Protein AF-A0A839ZYJ6-F1 (afdb_monomer_lite)

Foldseek 3Di:
DDDDDDDDPDDDPPPPPPPPPPPFFKKWWWKWKWWFADQPQDDDDPQALADDQQDDGGKMKIKIWIDTPVQWDDDDQWTKGAQAPFDCDDNGWIWIDTSNDIDTNVFFDCNQDFDADPNDGRNPAQMFIDHPFWTPATFGKGADDQVDQAAIATRRQRKGDQDQGPPRHGYNHSITGMDIDRVPIGTDMDTDDDPVNVVVVVVVVVVVVVVVVVVVVVVVVVVVD

Organism: NCBI:txid98513

pLDDT: mean 79.11, std 18.34, range [32.28, 98.56]

Secondary structure (DSSP, 8-state):
----------------------PPPEEEEEEEEEEEEEE--PPPBTTB-S--TT--TTPEEEEEEEEEGGGEEEETTEEEEE-TT--SSSSSEEEEEETTEEEEGGGBTTTT-PEEETTEEE--SSEEEEETTEEEEEE-EE---TT--PPEEETTTTEEE---BTTTB------EEEEEEEEEEEEEEEEPPPHHHHHHHHHHHHHHHHHHHHHHHHHHHHH--

Sequence (225 aa):
MLRVHVPVLAFAAASCLWSGSAQAARYYDVTLKGELVNELGYSPWELNTGVDQNLAIGDIVTLTARFSADRAFEQGGGFVAGLYGLPASGAEFWRLDVGGLSWTSTHEMYDGFPIYVDDEKFYADPSIRFSGGKVTGISGEMVPTSTDTIPVFRLADFRIEPGEGLYGNTYGTQGFKGTWDYAHSSAVLSGVPEPTTWAIMIVGFGMTGAAIRAARRARTATAAA

Radius of gyration: 28.83 Å; chains: 1; bounding box: 64×39×97 Å

Structure (mmCIF, N/CA/C/O backbone):
data_AF-A0A839ZYJ6-F1
#
_entry.id   AF-A0A839ZYJ6-F1
#
loop_
_atom_site.group_PDB
_atom_site.id
_atom_site.type_symbol
_atom_site.label_atom_id
_atom_site.label_alt_id
_atom_site.label_comp_id
_atom_site.label_asym_id
_atom_site.label_entity_id
_atom_site.label_seq_id
_atom_site.pdbx_PDB_ins_code
_atom_site.Cartn_x
_atom_site.Cartn_y
_atom_site.Cartn_z
_atom_site.occupancy
_atom_site.B_iso_or_equiv
_atom_site.auth_seq_id
_atom_site.auth_comp_id
_atom_site.auth_asym_id
_atom_site.auth_atom_id
_atom_site.pdbx_PDB_model_num
ATOM 1 N N . MET A 1 1 ? -45.030 22.288 73.309 1.00 41.88 1 MET A N 1
ATOM 2 C CA . MET A 1 1 ? -44.566 22.834 72.014 1.00 41.88 1 MET A CA 1
ATOM 3 C C . MET A 1 1 ? -43.155 22.323 71.764 1.00 41.88 1 MET A C 1
ATOM 5 O O . MET A 1 1 ? -42.238 22.793 72.418 1.00 41.88 1 MET A O 1
ATOM 9 N N . LEU A 1 2 ? -42.987 21.327 70.892 1.00 32.28 2 LEU A N 1
ATOM 10 C CA . LEU A 1 2 ? -41.683 20.764 70.526 1.00 32.28 2 LEU A CA 1
ATOM 11 C C . LEU A 1 2 ? -41.636 20.685 68.993 1.00 32.28 2 LEU A C 1
ATOM 13 O O . LEU A 1 2 ? -42.435 19.973 68.392 1.00 32.28 2 LEU A O 1
ATOM 17 N N . ARG A 1 3 ? -40.772 21.486 68.359 1.00 37.03 3 ARG A N 1
ATOM 18 C CA . ARG A 1 3 ? -40.539 21.459 66.908 1.00 37.03 3 ARG A CA 1
ATOM 19 C C . ARG A 1 3 ? -39.407 20.474 66.625 1.00 37.03 3 ARG A C 1
ATOM 21 O O . ARG A 1 3 ? -38.267 20.749 66.976 1.00 37.03 3 ARG A O 1
ATOM 28 N N . VAL A 1 4 ? -39.721 19.358 65.975 1.00 38.06 4 VAL A N 1
ATOM 29 C CA . VAL A 1 4 ? -38.726 18.457 65.382 1.00 38.06 4 VAL A CA 1
ATOM 30 C C . VAL A 1 4 ? -38.443 18.964 63.966 1.00 38.06 4 VAL A C 1
ATOM 32 O O . VAL A 1 4 ? -39.347 19.008 63.137 1.00 38.06 4 VAL A O 1
ATOM 35 N N . HIS A 1 5 ? -37.213 19.405 63.703 1.00 36.72 5 HIS A N 1
ATOM 36 C CA . HIS A 1 5 ? -36.708 19.642 62.348 1.00 36.72 5 HIS A CA 1
ATOM 37 C C . HIS A 1 5 ? -35.964 18.386 61.894 1.00 36.72 5 HIS A C 1
ATOM 39 O O . HIS A 1 5 ? -34.907 18.068 62.433 1.00 36.72 5 HIS A O 1
ATOM 45 N N . VAL A 1 6 ? -36.508 17.689 60.899 1.00 38.22 6 VAL A N 1
ATOM 46 C CA . VAL A 1 6 ? -35.771 16.695 60.111 1.00 38.22 6 VAL A CA 1
ATOM 47 C C . VAL A 1 6 ? -35.469 17.345 58.762 1.00 38.22 6 VAL A C 1
ATOM 49 O O . VAL A 1 6 ? -36.417 17.650 58.036 1.00 38.22 6 VAL A O 1
ATOM 52 N N . PRO A 1 7 ? -34.202 17.593 58.388 1.00 39.53 7 PRO A N 1
ATOM 53 C CA . PRO A 1 7 ? -33.892 17.958 57.020 1.00 39.53 7 PRO A CA 1
ATOM 54 C C . PRO A 1 7 ? -33.898 16.688 56.162 1.00 39.53 7 PRO A C 1
ATOM 56 O O . PRO A 1 7 ? -33.088 15.780 56.342 1.00 39.53 7 PRO A O 1
ATOM 59 N N . VAL A 1 8 ? -34.837 16.635 55.222 1.00 37.94 8 VAL A N 1
ATOM 60 C CA . VAL A 1 8 ? -34.829 15.691 54.104 1.00 37.94 8 VAL A CA 1
ATOM 61 C C . VAL A 1 8 ? -33.698 16.111 53.163 1.00 37.94 8 VAL A C 1
ATOM 63 O O . VAL A 1 8 ? -33.813 17.101 52.446 1.00 37.94 8 VAL A O 1
ATOM 66 N N . LEU A 1 9 ? -32.586 15.376 53.181 1.00 37.12 9 LEU A N 1
ATOM 67 C CA . LEU A 1 9 ? -31.538 15.473 52.164 1.00 37.12 9 LEU A CA 1
ATOM 68 C C . LEU A 1 9 ? -31.950 14.612 50.966 1.00 37.12 9 LEU A C 1
ATOM 70 O O . LEU A 1 9 ? -31.723 13.405 50.932 1.00 37.12 9 LEU A O 1
ATOM 74 N N . ALA A 1 10 ? -32.588 15.250 49.988 1.00 36.09 10 ALA A N 1
ATOM 75 C CA . ALA A 1 10 ? -32.815 14.678 48.671 1.00 36.09 10 ALA A CA 1
ATOM 76 C C . ALA A 1 10 ? -31.513 14.754 47.855 1.00 36.09 10 ALA A C 1
ATOM 78 O O . ALA A 1 10 ? -31.150 15.815 47.354 1.00 36.09 10 ALA A O 1
ATOM 79 N N . PHE A 1 11 ? -30.811 13.630 47.707 1.00 35.03 11 PHE A N 1
ATOM 80 C CA . PHE A 1 11 ? -29.806 13.457 46.657 1.00 35.03 11 PHE A CA 1
ATOM 81 C C . PHE A 1 11 ? -30.463 12.740 45.475 1.00 35.03 11 PHE A C 1
ATOM 83 O O . PHE A 1 11 ? -30.512 11.515 45.425 1.00 35.03 11 PHE A O 1
ATOM 90 N N . ALA A 1 12 ? -30.986 13.511 44.523 1.00 34.66 12 ALA A N 1
ATOM 91 C CA . ALA A 1 12 ? -31.337 13.006 43.202 1.00 34.66 12 ALA A CA 1
ATOM 92 C C . ALA A 1 12 ? -30.134 13.220 42.274 1.00 34.66 12 ALA A C 1
ATOM 94 O O . ALA A 1 12 ? -29.969 14.287 41.687 1.00 34.66 12 ALA A O 1
ATOM 95 N N . ALA A 1 13 ? -29.266 12.215 42.162 1.00 36.91 13 ALA A N 1
ATOM 96 C CA . ALA A 1 13 ? -28.279 12.159 41.091 1.00 36.91 13 ALA A CA 1
ATOM 97 C C . ALA A 1 13 ? -28.950 11.532 39.862 1.00 36.91 13 ALA A C 1
ATOM 99 O O . ALA A 1 13 ? -28.978 10.315 39.701 1.00 36.91 13 ALA A O 1
ATOM 100 N N . ALA A 1 14 ? -29.534 12.371 39.009 1.00 40.78 14 ALA A N 1
ATOM 101 C CA . ALA A 1 14 ? -29.986 11.957 37.688 1.00 40.78 14 ALA A CA 1
ATOM 102 C C . ALA A 1 14 ? -28.770 11.850 36.758 1.00 40.78 14 ALA A C 1
ATOM 104 O O . ALA A 1 14 ? -28.421 12.790 36.047 1.00 40.78 14 ALA A O 1
ATOM 105 N N . SER A 1 15 ? -28.099 10.700 36.764 1.00 42.91 15 SER A N 1
ATOM 106 C CA . SER A 1 15 ? -27.196 10.335 35.675 1.00 42.91 15 SER A CA 1
ATOM 107 C C . SER A 1 15 ? -28.044 9.888 34.485 1.00 42.91 15 SER A C 1
ATOM 109 O O . SER A 1 15 ? -28.467 8.734 34.410 1.00 42.91 15 SER A O 1
ATOM 111 N N . CYS A 1 16 ? -28.318 10.808 33.560 1.00 38.59 16 CYS A N 1
ATOM 112 C CA . CYS A 1 16 ? -28.758 10.448 32.216 1.00 38.59 16 CYS A CA 1
ATOM 113 C C . CYS A 1 16 ? -27.608 9.700 31.530 1.00 38.59 16 CYS A C 1
ATOM 115 O O . CYS A 1 16 ? -26.720 10.313 30.942 1.00 38.59 16 CYS A O 1
ATOM 117 N N . LEU A 1 17 ? -27.595 8.372 31.645 1.00 40.75 17 LEU A N 1
ATOM 118 C CA . LEU A 1 17 ? -26.733 7.518 30.839 1.00 40.75 17 LEU A CA 1
ATOM 119 C C . LEU A 1 17 ? -27.325 7.483 29.431 1.00 40.75 17 LEU A C 1
ATOM 121 O O . LEU A 1 17 ? -28.199 6.677 29.126 1.00 40.75 17 LEU A O 1
ATOM 125 N N . TRP A 1 18 ? -26.867 8.392 28.574 1.00 42.19 18 TRP A N 1
ATOM 126 C CA . TRP A 1 18 ? -26.947 8.189 27.134 1.00 42.19 18 TRP A CA 1
ATOM 127 C C . TRP A 1 18 ? -26.036 7.008 26.794 1.00 42.19 18 TRP A C 1
ATOM 129 O O . TRP A 1 18 ? -24.843 7.169 26.558 1.00 42.19 18 TRP A O 1
ATOM 139 N N . SER A 1 19 ? -26.589 5.796 26.825 1.00 43.53 19 SER A N 1
ATOM 140 C CA . SER A 1 19 ? -25.925 4.590 26.339 1.00 43.53 19 SER A CA 1
ATOM 141 C C . SER A 1 19 ? -26.011 4.546 24.813 1.00 43.53 19 SER A C 1
ATOM 143 O O . SER A 1 19 ? -26.709 3.715 24.238 1.00 43.53 19 SER A O 1
ATOM 145 N N . GLY A 1 20 ? -25.323 5.471 24.147 1.00 43.72 20 GLY A N 1
ATOM 146 C CA . GLY A 1 20 ? -24.825 5.182 22.810 1.00 43.72 20 GLY A CA 1
ATOM 147 C C . GLY A 1 20 ? -23.623 4.268 22.998 1.00 43.72 20 GLY A C 1
ATOM 148 O O . GLY A 1 20 ? -22.603 4.713 23.518 1.00 43.72 20 GLY A O 1
ATOM 149 N N . SER A 1 21 ? -23.744 2.985 22.667 1.00 50.56 21 SER A N 1
ATOM 150 C CA . SER A 1 21 ? -22.586 2.094 22.588 1.00 50.56 21 SER A CA 1
ATOM 151 C C . SER A 1 21 ? -21.673 2.617 21.480 1.00 50.56 21 SER A C 1
ATOM 153 O O . SER A 1 21 ? -21.931 2.382 20.301 1.00 50.56 21 SER A O 1
ATOM 155 N N . ALA A 1 22 ? -20.659 3.398 21.844 1.00 55.84 22 ALA A N 1
ATOM 156 C CA . ALA A 1 22 ? -19.622 3.823 20.920 1.00 55.84 22 ALA A CA 1
ATOM 157 C C . ALA A 1 22 ? -18.777 2.593 20.586 1.00 55.84 22 ALA A C 1
ATOM 159 O O . ALA A 1 22 ? -17.872 2.267 21.341 1.00 55.84 22 ALA A O 1
ATOM 160 N N . GLN A 1 23 ? -19.122 1.897 19.501 1.00 60.22 23 GLN A N 1
ATOM 161 C CA . GLN A 1 23 ? -18.422 0.700 19.043 1.00 60.22 23 GLN A CA 1
ATOM 162 C C . GLN A 1 23 ? -16.911 0.960 18.966 1.00 60.22 23 GLN A C 1
ATOM 164 O O . GLN A 1 23 ? -16.478 1.990 18.444 1.00 60.22 23 GLN A O 1
ATOM 169 N N . ALA A 1 24 ? -16.114 0.029 19.495 1.00 67.19 24 ALA A N 1
ATOM 170 C CA . ALA A 1 24 ? -14.658 0.059 19.407 1.00 67.19 24 ALA A CA 1
ATOM 171 C C . ALA A 1 24 ? -14.214 0.376 17.977 1.00 67.19 24 ALA A C 1
ATOM 173 O O . ALA A 1 24 ? -14.613 -0.321 17.041 1.00 67.19 24 ALA A O 1
ATOM 174 N N . ALA A 1 25 ? -13.357 1.388 17.811 1.00 78.88 25 ALA A N 1
ATOM 175 C CA . ALA A 1 25 ? -12.722 1.634 16.525 1.00 78.88 25 ALA A CA 1
ATOM 176 C C . ALA A 1 25 ? -11.884 0.400 16.159 1.00 78.88 25 ALA A C 1
ATOM 178 O O . ALA A 1 25 ? -11.005 -0.027 16.919 1.00 78.88 25 ALA A O 1
ATOM 179 N N . ARG A 1 26 ? -12.198 -0.197 15.012 1.00 90.44 26 ARG A N 1
ATOM 180 C CA . ARG A 1 26 ? -11.543 -1.395 14.490 1.00 90.44 26 ARG A CA 1
ATOM 181 C C . ARG A 1 26 ? -10.797 -1.016 13.228 1.00 90.44 26 ARG A C 1
ATOM 183 O O . ARG A 1 26 ? -11.373 -0.381 12.352 1.00 90.44 26 ARG A O 1
ATOM 190 N N . TYR A 1 27 ? -9.543 -1.426 13.139 1.00 93.94 27 TYR A N 1
ATOM 191 C CA . TYR A 1 27 ? -8.685 -1.132 12.003 1.00 93.94 27 TYR A CA 1
ATOM 192 C C . TYR A 1 27 ? -8.154 -2.425 11.415 1.00 93.94 27 TYR A C 1
ATOM 194 O O . TYR A 1 27 ? -7.818 -3.350 12.152 1.00 93.94 27 TYR A O 1
ATOM 202 N N . TYR A 1 28 ? -8.048 -2.483 10.097 1.00 96.00 28 TYR A N 1
ATOM 203 C CA . TYR A 1 28 ? -7.192 -3.464 9.454 1.00 96.00 28 TYR A CA 1
ATOM 204 C C . TYR A 1 28 ? -5.783 -2.901 9.366 1.00 96.00 28 TYR A C 1
ATOM 206 O O . TYR A 1 28 ? -5.589 -1.804 8.854 1.00 96.00 28 TYR A O 1
ATOM 214 N N . ASP A 1 29 ? -4.819 -3.672 9.850 1.00 96.56 29 ASP A N 1
ATOM 215 C CA . ASP A 1 29 ? -3.396 -3.455 9.653 1.00 96.56 29 ASP A CA 1
ATOM 216 C C . ASP A 1 29 ? -2.917 -4.436 8.577 1.00 96.56 29 ASP A C 1
ATOM 218 O O . ASP A 1 29 ? -2.983 -5.662 8.743 1.00 96.56 29 ASP A O 1
ATOM 222 N N . VAL A 1 30 ? -2.471 -3.893 7.446 1.00 97.69 30 VAL A N 1
ATOM 223 C CA . VAL A 1 30 ? -2.089 -4.652 6.258 1.00 97.69 30 VAL A CA 1
ATOM 224 C C . VAL A 1 30 ? -0.608 -4.469 5.962 1.00 97.69 30 VAL A C 1
ATOM 226 O O . VAL A 1 30 ? -0.105 -3.349 5.903 1.00 97.69 30 VAL A O 1
ATOM 229 N N . THR A 1 31 ? 0.076 -5.589 5.735 1.00 98.12 31 THR A N 1
ATOM 230 C CA . THR A 1 31 ? 1.437 -5.631 5.195 1.00 98.12 31 THR A CA 1
ATOM 231 C C . THR A 1 31 ? 1.463 -6.608 4.030 1.00 98.12 31 THR A C 1
ATOM 233 O O . THR A 1 31 ? 1.092 -7.774 4.180 1.00 98.12 31 THR A O 1
ATOM 236 N N . LEU A 1 32 ? 1.935 -6.150 2.877 1.00 98.50 32 LEU A N 1
ATOM 237 C CA . LEU A 1 32 ? 2.240 -6.988 1.726 1.00 98.50 32 LEU A CA 1
ATOM 238 C C . LEU A 1 32 ? 3.647 -6.646 1.252 1.00 98.50 32 LEU A C 1
ATOM 240 O O . LEU A 1 32 ? 4.004 -5.478 1.131 1.00 98.50 32 LEU A O 1
ATOM 244 N N . LYS A 1 33 ? 4.447 -7.673 0.989 1.00 98.56 33 LYS A N 1
ATOM 245 C CA . LYS A 1 33 ? 5.778 -7.510 0.418 1.00 98.56 33 LYS A CA 1
ATOM 246 C C . LYS A 1 33 ? 5.825 -8.122 -0.959 1.00 98.56 33 LYS A C 1
ATOM 248 O O . LYS A 1 33 ? 5.079 -9.050 -1.258 1.00 98.56 33 LYS A O 1
ATOM 253 N N . GLY A 1 34 ? 6.750 -7.644 -1.760 1.00 98.19 34 GLY A N 1
ATOM 254 C CA . GLY A 1 34 ? 7.238 -8.389 -2.895 1.00 98.19 34 GLY A CA 1
ATOM 255 C C . GLY A 1 34 ? 8.586 -7.865 -3.336 1.00 98.19 34 GLY A C 1
ATOM 256 O O . GLY A 1 34 ? 9.208 -7.079 -2.627 1.00 98.19 34 GLY A O 1
ATOM 257 N N . GLU A 1 35 ? 9.050 -8.341 -4.475 1.00 98.31 35 GLU A N 1
ATOM 258 C CA . GLU A 1 35 ? 10.437 -8.171 -4.896 1.00 98.31 35 GLU A CA 1
ATOM 259 C C . GLU A 1 35 ? 10.484 -7.736 -6.355 1.00 98.31 35 GLU A C 1
ATOM 261 O O . GLU A 1 35 ? 9.709 -8.243 -7.170 1.00 98.31 35 GLU A O 1
ATOM 266 N N . LEU A 1 36 ? 11.375 -6.802 -6.687 1.00 96.06 36 LEU A N 1
ATOM 267 C CA . LEU A 1 36 ? 11.703 -6.481 -8.073 1.00 96.06 36 LEU A CA 1
ATOM 268 C C . LEU A 1 36 ? 12.521 -7.631 -8.661 1.00 96.06 36 LEU A C 1
ATOM 270 O O . LEU A 1 36 ? 13.611 -7.923 -8.190 1.00 96.06 36 LEU A O 1
ATOM 274 N N . VAL A 1 37 ? 12.012 -8.288 -9.699 1.00 96.88 37 VAL A N 1
ATOM 275 C CA . VAL A 1 37 ? 12.621 -9.515 -10.242 1.00 96.88 37 VAL A CA 1
ATOM 276 C C . VAL A 1 37 ? 13.258 -9.319 -11.610 1.00 96.88 37 VAL A C 1
ATOM 278 O O . VAL A 1 37 ? 14.056 -10.150 -12.034 1.00 96.88 37 VAL A O 1
ATOM 281 N N . ASN A 1 38 ? 12.891 -8.258 -12.333 1.00 92.81 38 ASN A N 1
ATOM 282 C CA . ASN A 1 38 ? 13.383 -8.036 -13.686 1.00 92.81 38 ASN A CA 1
ATOM 283 C C . ASN A 1 38 ? 13.368 -6.555 -14.075 1.00 92.81 38 ASN A C 1
ATOM 285 O O . ASN A 1 38 ? 12.381 -5.861 -13.832 1.00 92.81 38 ASN A O 1
ATOM 289 N N . GLU A 1 39 ? 14.411 -6.113 -14.772 1.00 89.12 39 GLU A N 1
ATOM 290 C CA . GLU A 1 39 ? 14.421 -4.840 -15.497 1.00 89.12 39 GLU A CA 1
ATOM 291 C C . GLU A 1 39 ? 13.682 -4.988 -16.828 1.00 89.12 39 GLU A C 1
ATOM 293 O O . GLU A 1 39 ? 13.848 -5.970 -17.553 1.00 89.12 39 GLU A O 1
ATOM 298 N N . LEU A 1 40 ? 12.845 -4.014 -17.171 1.00 85.56 40 LEU A N 1
ATOM 299 C CA . LEU A 1 40 ? 12.048 -4.072 -18.398 1.00 85.56 40 LEU A CA 1
ATOM 300 C C . LEU A 1 40 ? 12.861 -3.749 -19.660 1.00 85.56 40 LEU A C 1
ATOM 302 O O . LEU A 1 40 ? 12.412 -4.077 -20.758 1.00 85.56 40 LEU A O 1
ATOM 306 N N . GLY A 1 41 ? 14.051 -3.159 -19.507 1.00 76.62 41 GLY A N 1
ATOM 307 C CA . GLY A 1 41 ? 15.018 -2.978 -20.589 1.00 76.62 41 GLY A CA 1
ATOM 308 C C . GLY A 1 41 ? 14.545 -2.020 -21.680 1.00 76.62 41 GLY A C 1
ATOM 309 O O . GLY A 1 41 ? 14.787 -2.261 -22.866 1.00 76.62 41 GLY A O 1
ATOM 310 N N . TYR A 1 42 ? 13.837 -0.952 -21.308 1.00 76.62 42 TYR A N 1
ATOM 311 C CA . TYR A 1 42 ? 13.444 0.067 -22.278 1.00 76.62 42 TYR A CA 1
ATOM 312 C C . TYR A 1 42 ? 14.684 0.717 -22.893 1.00 76.62 42 TYR A C 1
ATOM 314 O O . TYR A 1 42 ? 15.666 1.006 -22.211 1.00 76.62 42 TYR A O 1
ATOM 322 N N . SER A 1 43 ? 14.638 0.967 -24.202 1.00 71.62 43 SER A N 1
ATOM 323 C CA . SER A 1 43 ? 15.727 1.674 -24.874 1.00 71.62 43 SER A CA 1
ATOM 324 C C . SER A 1 43 ? 15.901 3.066 -24.262 1.00 71.62 43 SER A C 1
ATOM 326 O O . SER A 1 43 ? 14.893 3.754 -24.092 1.00 71.62 43 SER A O 1
ATOM 328 N N . PRO A 1 44 ? 17.135 3.502 -23.956 1.00 67.69 44 PRO A N 1
ATOM 329 C CA . PRO A 1 44 ? 17.373 4.865 -23.516 1.00 67.69 44 PRO A CA 1
ATOM 330 C C . PRO A 1 44 ? 16.896 5.869 -24.568 1.00 67.69 44 PRO A C 1
ATOM 332 O O . PRO A 1 44 ? 17.126 5.698 -25.766 1.00 67.69 44 PRO A O 1
ATOM 335 N N . TRP A 1 45 ? 16.245 6.926 -24.110 1.00 67.94 45 TRP A N 1
ATOM 336 C CA . TRP A 1 45 ? 15.860 8.097 -24.902 1.00 67.94 45 TRP A CA 1
ATOM 337 C C . TRP A 1 45 ? 16.046 9.334 -24.015 1.00 67.94 45 TRP A C 1
ATOM 339 O O . TRP A 1 45 ? 16.439 9.176 -22.863 1.00 67.94 45 TRP A O 1
ATOM 349 N N . GLU A 1 46 ? 15.810 10.555 -24.513 1.00 60.44 46 GLU A N 1
ATOM 350 C CA . GLU A 1 46 ? 16.136 11.823 -23.804 1.00 60.44 46 GLU A CA 1
ATOM 351 C C . GLU A 1 46 ? 15.650 11.884 -22.345 1.00 60.44 46 GLU A C 1
ATOM 353 O O . GLU A 1 46 ? 16.170 12.623 -21.516 1.00 60.44 46 GLU A O 1
ATOM 358 N N . LEU A 1 47 ? 14.657 11.061 -22.058 1.00 59.12 47 LEU A N 1
ATOM 359 C CA . LEU A 1 47 ? 13.779 11.079 -20.923 1.00 59.12 47 LEU A CA 1
ATOM 360 C C . LEU A 1 47 ? 13.856 9.790 -20.075 1.00 59.12 47 LEU A C 1
ATOM 362 O O . LEU A 1 47 ? 13.448 9.776 -18.918 1.00 59.12 47 LEU A O 1
ATOM 366 N N . ASN A 1 48 ? 14.467 8.732 -20.611 1.00 65.44 48 ASN A N 1
ATOM 367 C CA . ASN A 1 48 ? 14.820 7.521 -19.880 1.00 65.44 48 ASN A CA 1
ATOM 368 C C . ASN A 1 48 ? 16.341 7.352 -19.932 1.00 65.44 48 ASN A C 1
ATOM 370 O O . ASN A 1 48 ? 16.890 6.868 -20.923 1.00 65.44 48 ASN A O 1
ATOM 374 N N . THR A 1 49 ? 17.021 7.746 -18.854 1.00 63.25 49 THR A N 1
ATOM 375 C CA . THR A 1 49 ? 18.477 7.591 -18.709 1.00 63.25 49 THR A CA 1
ATOM 376 C C . THR A 1 49 ? 18.897 6.140 -18.520 1.00 63.25 49 THR A C 1
ATOM 378 O O . THR A 1 49 ? 20.081 5.825 -18.629 1.00 63.25 49 THR A O 1
ATOM 381 N N . GLY A 1 50 ? 17.945 5.253 -18.235 1.00 63.06 50 GLY A N 1
ATOM 382 C CA . GLY A 1 50 ? 18.213 3.844 -18.086 1.00 63.06 50 GLY A CA 1
ATOM 383 C C . GLY A 1 50 ? 19.022 3.489 -16.838 1.00 63.06 50 GLY A C 1
ATOM 384 O O . GLY A 1 50 ? 19.635 2.424 -16.801 1.00 63.06 50 GLY A O 1
ATOM 385 N N . VAL A 1 51 ? 19.032 4.346 -15.818 1.00 63.69 51 VAL A N 1
ATOM 386 C CA . VAL A 1 51 ? 19.648 4.056 -14.521 1.00 63.69 51 VAL A CA 1
ATOM 387 C C . VAL A 1 51 ? 18.816 4.745 -13.448 1.00 63.69 51 VAL A C 1
ATOM 389 O O . VAL A 1 51 ? 18.865 5.968 -13.329 1.00 63.69 51 VAL A O 1
ATOM 392 N N . ASP A 1 52 ? 18.082 3.964 -12.656 1.00 76.38 52 ASP A N 1
ATOM 393 C CA . ASP A 1 52 ? 17.462 4.463 -11.431 1.00 76.38 52 ASP A CA 1
ATOM 394 C C . ASP A 1 52 ? 18.392 4.151 -10.260 1.00 76.38 52 ASP A C 1
ATOM 396 O O . ASP A 1 52 ? 18.661 2.992 -9.965 1.00 76.38 52 ASP A O 1
ATOM 400 N N . GLN A 1 53 ? 18.918 5.181 -9.601 1.00 82.88 53 GLN A N 1
ATOM 401 C CA . GLN A 1 53 ? 19.835 4.990 -8.473 1.00 82.88 53 GLN A CA 1
ATOM 402 C C . GLN A 1 53 ? 19.158 4.389 -7.234 1.00 82.88 53 GLN A C 1
ATOM 404 O O . GLN A 1 53 ? 19.850 3.972 -6.308 1.00 82.88 53 GLN A O 1
ATOM 409 N N . ASN A 1 54 ? 17.824 4.391 -7.196 1.00 87.25 54 ASN A N 1
ATOM 410 C CA . ASN A 1 54 ? 17.053 3.919 -6.057 1.00 87.25 54 ASN A CA 1
ATOM 411 C C . ASN A 1 54 ? 16.572 2.481 -6.240 1.00 87.25 54 ASN A C 1
ATOM 413 O O . ASN A 1 54 ? 16.216 1.856 -5.254 1.00 87.25 54 ASN A O 1
ATOM 417 N N . LEU A 1 55 ? 16.517 1.968 -7.472 1.00 89.62 55 LEU A N 1
ATOM 418 C CA . LEU A 1 55 ? 15.859 0.699 -7.771 1.00 89.62 55 LEU A CA 1
ATOM 419 C C . LEU A 1 55 ? 16.837 -0.303 -8.380 1.00 89.62 55 LEU A C 1
ATOM 421 O O . LEU A 1 55 ? 17.550 0.003 -9.335 1.00 89.62 55 LEU A O 1
ATOM 425 N N . ALA A 1 56 ? 16.803 -1.525 -7.867 1.00 91.19 56 ALA A N 1
ATOM 426 C CA . ALA A 1 56 ? 17.557 -2.661 -8.365 1.00 91.19 56 ALA A CA 1
ATOM 427 C C . ALA A 1 56 ? 16.731 -3.955 -8.305 1.00 91.19 56 ALA A C 1
ATOM 429 O O . ALA A 1 56 ? 15.807 -4.111 -7.504 1.00 91.19 56 ALA A O 1
ATOM 430 N N . ILE A 1 57 ? 17.095 -4.930 -9.143 1.00 93.69 57 ILE A N 1
ATOM 431 C CA . ILE A 1 57 ? 16.592 -6.303 -9.000 1.00 93.69 57 ILE A CA 1
ATOM 432 C C . ILE A 1 57 ? 16.992 -6.830 -7.613 1.00 93.69 57 ILE A C 1
ATOM 434 O O . ILE A 1 57 ? 18.138 -6.683 -7.191 1.00 93.69 57 ILE A O 1
ATOM 438 N N . GLY A 1 58 ? 16.047 -7.464 -6.924 1.00 96.19 58 GLY A N 1
ATOM 439 C CA . GLY A 1 58 ? 16.177 -7.935 -5.547 1.00 96.19 58 GLY A CA 1
ATOM 440 C C . GLY A 1 58 ? 15.650 -6.952 -4.502 1.00 96.19 58 GLY A C 1
ATOM 441 O O . GLY A 1 58 ? 15.507 -7.326 -3.336 1.00 96.19 58 GLY A O 1
ATOM 442 N N . ASP A 1 59 ? 15.324 -5.713 -4.886 1.00 96.62 59 ASP A N 1
ATOM 443 C CA . ASP A 1 59 ? 14.757 -4.756 -3.943 1.00 96.62 59 ASP A CA 1
ATOM 444 C C . ASP A 1 59 ? 13.367 -5.183 -3.479 1.00 96.62 59 ASP A C 1
ATOM 446 O O . ASP A 1 59 ? 12.497 -5.578 -4.263 1.00 96.62 59 ASP A O 1
ATOM 450 N N . ILE A 1 60 ? 13.150 -5.045 -2.172 1.00 98.06 60 ILE A N 1
ATOM 451 C CA . ILE A 1 60 ? 11.880 -5.375 -1.539 1.00 98.06 60 ILE A CA 1
ATOM 452 C C . ILE A 1 60 ? 10.949 -4.173 -1.599 1.00 98.06 60 ILE A C 1
ATOM 454 O O . ILE A 1 60 ? 11.206 -3.130 -0.996 1.00 98.06 60 ILE A O 1
ATOM 458 N N . VAL A 1 61 ? 9.813 -4.372 -2.257 1.00 97.75 61 VAL A N 1
ATOM 459 C CA . VAL A 1 61 ? 8.683 -3.452 -2.239 1.00 97.75 61 VAL A CA 1
ATOM 460 C C . VAL A 1 61 ? 7.778 -3.813 -1.074 1.00 97.75 61 VAL A C 1
ATOM 462 O O . VAL A 1 61 ? 7.312 -4.948 -0.965 1.00 97.75 61 VAL A O 1
ATOM 465 N N . THR A 1 62 ? 7.510 -2.853 -0.194 1.00 98.06 62 THR A N 1
ATOM 466 C CA . THR A 1 62 ? 6.623 -3.048 0.957 1.00 98.06 62 THR A CA 1
ATOM 467 C C . THR A 1 62 ? 5.409 -2.141 0.841 1.00 98.06 62 THR A C 1
ATOM 469 O O . THR A 1 62 ? 5.529 -0.924 0.914 1.00 98.06 62 THR A O 1
ATOM 472 N N . LEU A 1 63 ? 4.228 -2.740 0.712 1.00 96.81 63 LEU A N 1
ATOM 473 C CA . LEU A 1 63 ? 2.952 -2.068 0.898 1.00 96.81 63 LEU A CA 1
ATOM 474 C C . LEU A 1 63 ? 2.540 -2.179 2.367 1.00 96.81 63 LEU A C 1
ATOM 476 O O . LEU A 1 63 ? 2.429 -3.276 2.920 1.00 96.81 63 LEU A O 1
ATOM 480 N N . THR A 1 64 ? 2.274 -1.034 2.984 1.00 96.81 64 THR A N 1
ATOM 481 C CA . THR A 1 64 ? 1.680 -0.932 4.319 1.00 96.81 64 THR A CA 1
ATOM 482 C C . THR A 1 64 ? 0.388 -0.145 4.232 1.00 96.81 64 THR A C 1
ATOM 484 O O . THR A 1 64 ? 0.334 0.883 3.561 1.00 96.81 64 THR A O 1
ATOM 487 N N . ALA A 1 65 ? -0.658 -0.619 4.899 1.00 95.81 65 ALA A N 1
ATOM 488 C CA . ALA A 1 65 ? -1.905 0.121 4.999 1.00 95.81 65 ALA A CA 1
ATOM 489 C C . ALA A 1 65 ? -2.552 -0.071 6.365 1.00 95.81 65 ALA A C 1
ATOM 491 O O . ALA A 1 65 ? -2.470 -1.140 6.969 1.00 95.81 65 ALA A O 1
ATOM 492 N N . ARG A 1 66 ? -3.223 0.979 6.824 1.00 95.31 66 ARG A N 1
ATOM 493 C CA . ARG A 1 66 ? -4.092 0.974 7.986 1.00 95.31 66 ARG A CA 1
ATOM 494 C C . ARG A 1 66 ? -5.378 1.703 7.648 1.00 95.31 66 ARG A C 1
ATOM 496 O O . ARG A 1 66 ? -5.329 2.857 7.235 1.00 95.31 66 ARG A O 1
ATOM 503 N N . PHE A 1 67 ? -6.521 1.055 7.817 1.00 93.12 67 PHE A N 1
ATOM 504 C CA . PHE A 1 67 ? -7.816 1.659 7.497 1.00 93.12 67 PHE A CA 1
ATOM 505 C C . PHE A 1 67 ? -8.915 1.154 8.424 1.00 93.12 67 PHE A C 1
ATOM 507 O O . PHE A 1 67 ? -8.820 0.043 8.954 1.00 93.12 67 PHE A O 1
ATOM 514 N N . SER A 1 68 ? -9.948 1.975 8.634 1.00 91.50 68 SER A N 1
ATOM 515 C CA . SER A 1 68 ? -11.120 1.566 9.415 1.00 91.50 68 SER A CA 1
ATOM 516 C C . SER A 1 68 ? -11.769 0.318 8.811 1.00 91.50 68 SER A C 1
ATOM 518 O O . SER A 1 68 ? -11.891 0.198 7.591 1.00 91.50 68 SER A O 1
ATOM 520 N N . ALA A 1 69 ? -12.238 -0.593 9.664 1.00 90.88 69 ALA A N 1
ATOM 521 C CA . ALA A 1 69 ? -12.988 -1.776 9.253 1.00 90.88 69 ALA A CA 1
ATOM 522 C C . ALA A 1 69 ? -14.243 -1.431 8.432 1.00 90.88 69 ALA A C 1
ATOM 524 O O . ALA A 1 69 ? -14.653 -2.237 7.605 1.00 90.88 69 ALA A O 1
ATOM 525 N N . ASP A 1 70 ? -14.792 -0.223 8.588 1.00 87.75 70 ASP A N 1
ATOM 526 C CA . ASP A 1 70 ? -15.956 0.257 7.831 1.00 87.75 70 ASP A CA 1
ATOM 527 C C . ASP A 1 70 ? -15.661 0.480 6.336 1.00 87.75 70 ASP A C 1
ATOM 529 O O . ASP A 1 70 ? -16.579 0.641 5.538 1.00 87.75 70 ASP A O 1
ATOM 533 N N . ARG A 1 71 ? -14.380 0.493 5.937 1.00 86.00 71 ARG A N 1
ATOM 534 C CA . ARG A 1 71 ? -13.958 0.574 4.526 1.00 86.00 71 ARG A CA 1
ATOM 535 C C . ARG A 1 71 ? -13.837 -0.797 3.854 1.00 86.00 71 ARG A C 1
ATOM 537 O O . ARG A 1 71 ? -13.545 -0.849 2.661 1.00 86.00 71 ARG A O 1
ATOM 544 N N . ALA A 1 72 ? -13.983 -1.890 4.606 1.00 89.50 72 ALA A N 1
ATOM 545 C CA . ALA A 1 72 ? -13.866 -3.251 4.098 1.00 89.50 72 ALA A CA 1
ATOM 546 C C . ALA A 1 72 ? -15.249 -3.819 3.759 1.00 89.50 72 ALA A C 1
ATOM 548 O O . ALA A 1 72 ? -16.066 -4.066 4.644 1.00 89.50 72 ALA A O 1
ATOM 549 N N . PHE A 1 73 ? -15.484 -4.069 2.476 1.00 87.19 73 PHE A N 1
ATOM 550 C CA . PHE A 1 73 ? -16.736 -4.604 1.953 1.00 87.19 73 PHE A CA 1
ATOM 551 C C . PHE A 1 73 ? -16.600 -6.104 1.719 1.00 87.19 73 PHE A C 1
ATOM 553 O O . PHE A 1 73 ? -15.600 -6.555 1.156 1.00 87.19 73 PHE A O 1
ATOM 560 N N . GLU A 1 74 ? -17.586 -6.887 2.149 1.00 89.31 74 GLU A N 1
ATOM 561 C CA . GLU A 1 74 ? -17.591 -8.331 1.914 1.00 89.31 74 GLU A CA 1
ATOM 562 C C . GLU A 1 74 ? -17.767 -8.634 0.423 1.00 89.31 74 GLU A C 1
ATOM 564 O O . GLU A 1 74 ? -18.710 -8.177 -0.218 1.00 89.31 74 GLU A O 1
ATOM 569 N N . GLN A 1 75 ? -16.863 -9.434 -0.138 1.00 83.12 75 GLN A N 1
ATOM 570 C CA . GLN A 1 75 ? -16.919 -9.845 -1.537 1.00 83.12 75 GLN A CA 1
ATOM 571 C C . GLN A 1 75 ? -16.276 -11.223 -1.708 1.00 83.12 75 GLN A C 1
ATOM 573 O O . GLN A 1 75 ? -15.146 -11.455 -1.278 1.00 83.12 75 GLN A O 1
ATOM 578 N N . GLY A 1 76 ? -16.985 -12.154 -2.357 1.00 80.88 76 GLY A N 1
ATOM 579 C CA . GLY A 1 76 ? -16.414 -13.433 -2.803 1.00 80.88 76 GLY A CA 1
ATOM 580 C C . GLY A 1 76 ? -15.805 -14.309 -1.697 1.00 80.88 76 GLY A C 1
ATOM 581 O O . GLY A 1 76 ? -14.827 -15.006 -1.952 1.00 80.88 76 GLY A O 1
ATOM 582 N N . GLY A 1 77 ? -16.340 -14.268 -0.470 1.00 86.94 77 GLY A N 1
ATOM 583 C CA . GLY A 1 77 ? -15.797 -15.023 0.674 1.00 86.94 77 GLY A CA 1
ATOM 584 C C . GLY A 1 77 ? -14.573 -14.377 1.341 1.00 86.94 77 GLY A C 1
ATOM 585 O O . GLY A 1 77 ? -13.853 -15.024 2.105 1.00 86.94 77 GLY A O 1
ATOM 586 N N . GLY A 1 78 ? -14.318 -13.106 1.050 1.00 92.56 78 GLY A N 1
ATOM 587 C CA . GLY A 1 78 ? -13.335 -12.273 1.723 1.00 92.56 78 GLY A CA 1
ATOM 588 C C . GLY A 1 78 ? -13.823 -10.835 1.791 1.00 92.56 78 GLY A C 1
ATOM 589 O O . GLY A 1 78 ? -15.024 -10.573 1.812 1.00 92.56 78 GLY A O 1
ATOM 590 N N . PHE A 1 79 ? -12.873 -9.915 1.797 1.00 93.06 79 PHE A N 1
ATOM 591 C CA . PHE A 1 79 ? -13.125 -8.489 1.811 1.00 93.06 79 PHE A CA 1
ATOM 592 C C . PHE A 1 79 ? -12.358 -7.804 0.692 1.00 93.06 79 PHE A C 1
ATOM 594 O O . PHE A 1 79 ? -11.276 -8.245 0.292 1.00 93.06 79 PHE A O 1
ATOM 601 N N . VAL A 1 80 ? -12.900 -6.683 0.244 1.00 90.81 80 VAL A N 1
ATOM 602 C CA . VAL A 1 80 ? -12.204 -5.702 -0.572 1.00 90.81 80 VAL A CA 1
ATOM 603 C C . VAL A 1 80 ? -12.260 -4.354 0.140 1.00 90.81 80 VAL A C 1
ATOM 605 O O . VAL A 1 80 ? -13.299 -3.959 0.662 1.00 90.81 80 VAL A O 1
ATOM 608 N N . ALA A 1 81 ? -11.130 -3.657 0.205 1.00 90.00 81 ALA A N 1
ATOM 609 C CA . ALA A 1 81 ? -11.048 -2.326 0.787 1.00 90.00 81 ALA A CA 1
ATOM 610 C C . ALA A 1 81 ? -10.398 -1.355 -0.192 1.00 90.00 81 ALA A C 1
ATOM 612 O O . ALA A 1 81 ? -9.314 -1.617 -0.721 1.00 90.00 81 ALA A O 1
ATOM 613 N N . GLY A 1 82 ? -11.073 -0.228 -0.398 1.00 86.50 82 GLY A N 1
ATOM 614 C CA . GLY A 1 82 ? -10.530 0.929 -1.088 1.00 86.50 82 GLY A CA 1
ATOM 615 C C . GLY A 1 82 ? -9.559 1.690 -0.196 1.00 86.50 82 GLY A C 1
ATOM 616 O O . GLY A 1 82 ? -9.883 2.020 0.947 1.00 86.50 82 GLY A O 1
ATOM 617 N N . LEU A 1 83 ? -8.377 1.990 -0.720 1.00 86.81 83 LEU A N 1
ATOM 618 C CA . LEU A 1 83 ? -7.365 2.797 -0.042 1.00 86.81 83 LEU A CA 1
ATOM 619 C C . LEU A 1 83 ? -7.433 4.277 -0.434 1.00 86.81 83 LEU A C 1
ATOM 621 O O . LEU A 1 83 ? -6.721 5.111 0.134 1.00 86.81 83 LEU A O 1
ATOM 625 N N . TYR A 1 84 ? -8.287 4.613 -1.401 1.00 81.50 84 TYR A N 1
ATOM 626 C CA . TYR A 1 84 ? -8.488 5.986 -1.827 1.00 81.50 84 TYR A CA 1
ATOM 627 C C . TYR A 1 84 ? -8.933 6.891 -0.664 1.00 81.50 84 TYR A C 1
ATOM 629 O O . TYR A 1 84 ? -9.709 6.499 0.222 1.00 81.50 84 TYR A O 1
ATOM 637 N N . GLY A 1 85 ? -8.433 8.129 -0.682 1.00 76.94 85 GLY A N 1
ATOM 638 C CA . GLY A 1 85 ? -8.783 9.171 0.281 1.00 76.94 85 GLY A CA 1
ATOM 639 C C . GLY A 1 85 ? -8.289 8.898 1.702 1.00 76.94 85 GLY A C 1
ATOM 640 O O . GLY A 1 85 ? -8.662 9.617 2.629 1.00 76.94 85 GLY A O 1
ATOM 641 N N . LEU A 1 86 ? -7.481 7.853 1.913 1.00 86.69 86 LEU A N 1
ATOM 642 C CA . LEU A 1 86 ? -6.758 7.686 3.167 1.00 86.69 86 LEU A CA 1
ATOM 643 C C . LEU A 1 86 ? -5.675 8.774 3.272 1.00 86.69 86 LEU A C 1
ATOM 645 O O . LEU A 1 86 ? -5.045 9.117 2.271 1.00 86.69 86 LEU A O 1
ATOM 649 N N . PRO A 1 87 ? -5.415 9.317 4.467 1.00 85.69 87 PRO A N 1
ATOM 650 C CA . PRO A 1 87 ? -4.286 10.215 4.682 1.00 85.69 87 PRO A CA 1
ATOM 651 C C . PRO A 1 87 ? -2.942 9.574 4.297 1.00 85.69 87 PRO A C 1
ATOM 653 O O . PRO A 1 87 ? -2.785 8.358 4.323 1.00 85.69 87 PRO A O 1
ATOM 656 N N . ALA A 1 88 ? -1.926 10.388 4.007 1.00 81.06 88 ALA A N 1
ATOM 657 C CA . ALA A 1 88 ? -0.570 9.874 3.774 1.00 81.06 88 ALA A CA 1
ATOM 658 C C . ALA A 1 88 ? 0.102 9.345 5.063 1.00 81.06 88 ALA A C 1
ATOM 660 O O . ALA A 1 88 ? 1.118 8.656 5.003 1.00 81.06 88 ALA A O 1
ATOM 661 N N . SER A 1 89 ? -0.433 9.692 6.241 1.00 82.75 89 SER A N 1
ATOM 662 C CA . SER A 1 89 ? 0.061 9.246 7.548 1.00 82.75 89 SER A CA 1
ATOM 663 C C . SER A 1 89 ? -1.003 9.404 8.639 1.00 82.75 89 SER A C 1
ATOM 665 O O . SER A 1 89 ? -1.981 10.131 8.466 1.00 82.75 89 SER A O 1
ATOM 667 N N . GLY A 1 90 ? -0.780 8.776 9.795 1.00 86.44 90 GLY A N 1
ATOM 668 C CA . GLY A 1 90 ? -1.627 8.926 10.977 1.00 86.44 90 GLY A CA 1
ATOM 669 C C . GLY A 1 90 ? -2.305 7.621 11.379 1.00 86.44 90 GLY A C 1
ATOM 670 O O . GLY A 1 90 ? -1.703 6.552 11.305 1.00 86.44 90 GLY A O 1
ATOM 671 N N . ALA A 1 91 ? -3.544 7.719 11.866 1.00 86.38 91 ALA A N 1
ATOM 672 C CA . ALA A 1 91 ? -4.316 6.557 12.313 1.00 86.38 91 ALA A CA 1
ATOM 673 C C . ALA A 1 91 ? -4.804 5.687 11.147 1.00 86.38 91 ALA A C 1
ATOM 675 O O . ALA A 1 91 ? -4.911 4.475 11.293 1.00 86.38 91 ALA A O 1
ATOM 676 N N . GLU A 1 92 ? -5.055 6.309 10.001 1.00 92.38 92 GLU A N 1
ATOM 677 C CA . GLU A 1 92 ? -5.406 5.661 8.748 1.00 92.38 92 GLU A CA 1
ATOM 678 C C . GLU A 1 92 ? -4.437 6.155 7.679 1.00 92.38 92 GLU A C 1
ATOM 680 O O . GLU A 1 92 ? -4.186 7.357 7.594 1.00 92.38 92 GLU A O 1
ATOM 685 N N . PHE A 1 93 ? -3.856 5.242 6.910 1.00 93.88 93 PHE A N 1
ATOM 686 C CA . PHE A 1 93 ? -2.922 5.571 5.843 1.00 93.88 93 PHE A CA 1
ATOM 687 C C . PHE A 1 93 ? -2.690 4.384 4.919 1.00 93.88 93 PHE A C 1
ATOM 689 O O . PHE A 1 93 ? -3.010 3.243 5.248 1.00 93.88 93 PHE A O 1
ATOM 696 N N . TRP A 1 94 ? -2.042 4.636 3.792 1.00 93.31 94 TRP A N 1
ATOM 697 C CA . TRP A 1 94 ? -1.311 3.599 3.080 1.00 93.31 94 TRP A CA 1
ATOM 698 C C . TRP A 1 94 ? -0.049 4.176 2.453 1.00 93.31 94 TRP A C 1
ATOM 700 O O . TRP A 1 94 ? 0.045 5.380 2.198 1.00 93.31 94 TRP A O 1
ATOM 710 N N . ARG A 1 95 ? 0.930 3.304 2.232 1.00 94.19 95 ARG A N 1
ATOM 711 C CA . ARG A 1 95 ? 2.190 3.647 1.587 1.00 94.19 95 ARG A CA 1
ATOM 712 C C . ARG A 1 95 ? 2.821 2.426 0.934 1.00 94.19 95 ARG A C 1
ATOM 714 O O . ARG A 1 95 ? 2.742 1.321 1.473 1.00 94.19 95 ARG A O 1
ATOM 721 N N . LEU A 1 96 ? 3.477 2.654 -0.193 1.00 94.69 96 LEU A N 1
ATOM 722 C CA . LEU A 1 96 ? 4.380 1.720 -0.846 1.00 94.69 96 LEU A CA 1
ATOM 723 C C . LEU A 1 96 ? 5.811 2.227 -0.692 1.00 94.69 96 LEU A C 1
ATOM 725 O O . LEU A 1 96 ? 6.054 3.379 -1.020 1.00 94.69 96 LEU A O 1
ATOM 729 N N . ASP A 1 97 ? 6.743 1.391 -0.250 1.00 95.88 97 ASP A N 1
ATOM 730 C CA . ASP A 1 97 ? 8.152 1.760 -0.092 1.00 95.88 97 ASP A CA 1
ATOM 731 C C . ASP A 1 97 ? 9.059 0.800 -0.863 1.00 95.88 97 ASP A C 1
ATOM 733 O O . ASP A 1 97 ? 8.908 -0.417 -0.738 1.00 95.88 97 ASP A O 1
ATOM 737 N N . VAL A 1 98 ? 10.026 1.334 -1.611 1.00 95.06 98 VAL A N 1
ATOM 738 C CA . VAL A 1 98 ? 11.127 0.566 -2.214 1.00 95.06 98 VAL A CA 1
ATOM 739 C C . VAL A 1 98 ? 12.308 1.481 -2.492 1.00 95.06 98 VAL A C 1
ATOM 741 O O . VAL A 1 98 ? 12.117 2.600 -2.954 1.00 95.06 98 VAL A O 1
ATOM 744 N N . GLY A 1 99 ? 13.532 1.038 -2.200 1.00 90.31 99 GLY A N 1
ATOM 745 C CA . GLY A 1 99 ? 14.713 1.763 -2.675 1.00 90.31 99 GLY A CA 1
ATOM 746 C C . GLY A 1 99 ? 14.922 3.168 -2.095 1.00 90.31 99 GLY A C 1
ATOM 747 O O . GLY A 1 99 ? 15.691 3.953 -2.630 1.00 90.31 99 GLY A O 1
ATOM 748 N N . GLY A 1 100 ? 14.206 3.532 -1.025 1.00 90.00 100 GLY A N 1
ATOM 749 C CA . GLY A 1 100 ? 14.154 4.910 -0.517 1.00 90.00 100 GLY A CA 1
ATOM 750 C C . GLY A 1 100 ? 13.102 5.803 -1.190 1.00 90.00 100 GLY A C 1
ATOM 751 O O . GLY A 1 100 ? 12.942 6.951 -0.783 1.00 90.00 100 GLY A O 1
ATOM 752 N N . LEU A 1 101 ? 12.358 5.280 -2.166 1.00 91.00 101 LEU A N 1
ATOM 753 C CA . LEU A 1 101 ? 11.173 5.908 -2.748 1.00 91.00 101 LEU A CA 1
ATOM 754 C C . LEU A 1 101 ? 9.912 5.487 -1.987 1.00 91.00 101 LEU A C 1
ATOM 756 O O . LEU A 1 101 ? 9.808 4.346 -1.524 1.00 91.00 101 LEU A O 1
ATOM 760 N N . SER A 1 102 ? 8.939 6.397 -1.917 1.00 92.62 102 SER A N 1
ATOM 761 C CA . SER A 1 102 ? 7.643 6.144 -1.290 1.00 92.62 102 SER A CA 1
ATOM 762 C C . SER A 1 102 ? 6.492 6.647 -2.157 1.00 92.62 102 SER A C 1
ATOM 764 O O . SER A 1 102 ? 6.454 7.825 -2.504 1.00 92.62 102 SER A O 1
ATOM 766 N N . TRP A 1 103 ? 5.508 5.786 -2.417 1.00 91.19 103 TRP A N 1
ATOM 767 C CA . TRP A 1 103 ? 4.208 6.170 -2.966 1.00 91.19 103 TRP A CA 1
ATOM 768 C C . TRP A 1 103 ? 3.182 6.214 -1.845 1.00 91.19 103 TRP A C 1
ATOM 770 O O . TRP A 1 103 ? 3.179 5.370 -0.952 1.00 91.19 103 TRP A O 1
ATOM 780 N N . THR A 1 104 ? 2.287 7.186 -1.900 1.00 90.56 104 THR A N 1
ATOM 781 C CA . THR A 1 104 ? 1.260 7.452 -0.884 1.00 90.56 104 THR A CA 1
ATOM 782 C C . THR A 1 104 ? -0.051 7.806 -1.575 1.00 90.56 104 THR A C 1
ATOM 784 O O . THR A 1 104 ? -0.107 7.914 -2.800 1.00 90.56 104 THR A O 1
ATOM 787 N N . SER A 1 105 ? -1.089 8.081 -0.787 1.00 84.88 105 SER A N 1
ATOM 788 C CA . SER A 1 105 ? -2.381 8.557 -1.283 1.00 84.88 105 SER A CA 1
ATOM 789 C C . SER A 1 105 ? -2.351 9.852 -2.094 1.00 84.88 105 SER A C 1
ATOM 791 O O . SER A 1 105 ? -3.346 10.156 -2.728 1.00 84.88 105 SER A O 1
ATOM 793 N N . THR A 1 106 ? -1.252 10.608 -2.113 1.00 84.25 106 THR A N 1
ATOM 794 C CA . THR A 1 106 ? -1.122 11.794 -2.980 1.00 84.25 106 THR A CA 1
ATOM 795 C C . THR A 1 106 ? -0.679 11.458 -4.402 1.00 84.25 106 THR A C 1
ATOM 797 O O . THR A 1 106 ? -0.614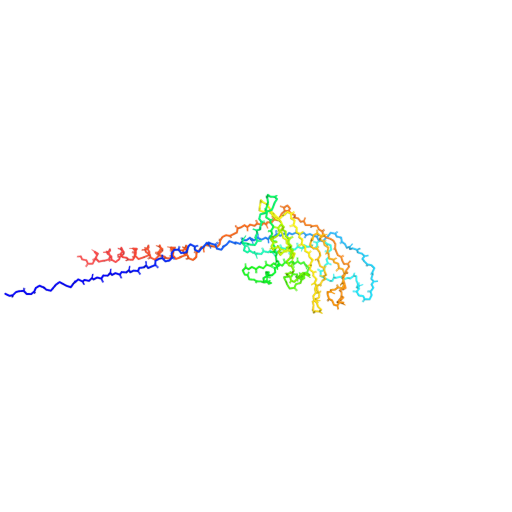 12.352 -5.236 1.00 84.25 106 THR A O 1
ATOM 800 N N . HIS A 1 107 ? -0.333 10.197 -4.668 1.00 85.69 107 HIS A N 1
ATOM 801 C CA . HIS A 1 107 ? 0.218 9.739 -5.941 1.00 85.69 107 HIS A CA 1
ATOM 802 C C . HIS A 1 107 ? -0.712 8.764 -6.662 1.00 85.69 107 HIS A C 1
ATOM 804 O O . HIS A 1 107 ? -0.247 8.039 -7.524 1.00 85.69 107 HIS A O 1
ATOM 810 N N . GLU A 1 108 ? -1.977 8.621 -6.279 1.00 80.38 108 GLU A N 1
ATOM 811 C CA . GLU A 1 108 ? -2.884 7.699 -6.972 1.00 80.38 108 GLU A CA 1
ATOM 812 C C . GLU A 1 108 ? -3.528 8.355 -8.206 1.00 80.38 108 GLU A C 1
ATOM 814 O O . GLU A 1 108 ? -3.725 9.566 -8.246 1.00 80.38 108 GLU A O 1
ATOM 819 N N . MET A 1 109 ? -3.779 7.564 -9.255 1.00 73.44 109 MET A N 1
ATOM 820 C CA . MET A 1 109 ? -4.206 8.080 -10.564 1.00 73.44 109 MET A CA 1
ATOM 821 C C . MET A 1 109 ? -5.659 8.570 -10.609 1.00 73.44 109 MET A C 1
ATOM 823 O O . MET A 1 109 ? -6.027 9.317 -11.516 1.00 73.44 109 MET A O 1
ATOM 827 N N . TYR A 1 110 ? -6.509 8.100 -9.701 1.00 66.56 110 TYR A N 1
ATOM 828 C CA . TYR A 1 110 ? -7.952 8.221 -9.849 1.00 66.56 110 TYR A CA 1
ATOM 829 C C . TYR A 1 110 ? -8.584 9.315 -8.997 1.00 66.56 110 TYR A C 1
ATOM 831 O O . TYR A 1 110 ? -9.784 9.505 -9.159 1.00 66.56 110 TYR A O 1
ATOM 839 N N . ASP A 1 111 ? -7.846 10.031 -8.143 1.00 60.78 111 ASP A N 1
ATOM 840 C CA . ASP A 1 111 ? -8.301 11.143 -7.284 1.00 60.78 111 ASP A CA 1
ATOM 841 C C . ASP A 1 111 ? -9.761 11.017 -6.807 1.00 60.78 111 ASP A C 1
ATOM 843 O O . ASP A 1 111 ? -10.537 11.971 -6.757 1.00 60.78 111 ASP A O 1
ATOM 847 N N . GLY A 1 112 ? -10.178 9.791 -6.484 1.00 53.47 112 GLY A N 1
ATOM 848 C CA . GLY A 1 112 ? -11.486 9.518 -5.906 1.00 53.47 112 GLY A CA 1
ATOM 849 C C . GLY A 1 112 ? -12.644 9.406 -6.855 1.00 53.47 112 GLY A C 1
ATOM 850 O O . GLY A 1 112 ? -13.783 9.550 -6.403 1.00 53.47 112 GLY A O 1
ATOM 851 N N . PHE A 1 113 ? -12.412 9.109 -8.130 1.00 55.12 113 PHE A N 1
ATOM 852 C CA . PHE A 1 113 ? -13.501 8.695 -8.998 1.00 55.12 113 PHE A CA 1
ATOM 853 C C . PHE A 1 113 ? -14.140 7.412 -8.435 1.00 55.12 113 PHE A C 1
ATOM 855 O O . PHE A 1 113 ? -13.473 6.380 -8.333 1.00 55.12 113 PHE A O 1
ATOM 862 N N . PRO A 1 114 ? -15.424 7.456 -8.022 1.00 59.06 114 PRO A N 1
ATOM 863 C CA . PRO A 1 114 ? -16.097 6.268 -7.532 1.00 59.06 114 PRO A CA 1
ATOM 864 C C . PRO A 1 114 ? -16.265 5.297 -8.697 1.00 59.06 114 PRO A C 1
ATOM 866 O O . PRO A 1 114 ? -16.800 5.656 -9.749 1.00 59.06 114 PRO A O 1
ATOM 869 N N . ILE A 1 115 ? -15.843 4.058 -8.492 1.00 60.19 115 ILE A N 1
ATOM 870 C CA . ILE A 1 115 ? -16.213 2.947 -9.355 1.00 60.19 115 ILE A CA 1
ATOM 871 C C . ILE A 1 115 ? -17.505 2.376 -8.769 1.00 60.19 115 ILE A C 1
ATOM 873 O O . ILE A 1 115 ? -17.657 2.262 -7.557 1.00 60.19 115 ILE A O 1
ATOM 877 N N . TYR A 1 116 ? -18.490 2.082 -9.606 1.00 59.16 116 TYR A N 1
ATOM 878 C CA . TYR A 1 116 ? -19.752 1.524 -9.128 1.00 59.16 116 TYR A CA 1
ATOM 879 C C . TYR A 1 116 ? -19.675 0.005 -9.219 1.00 59.16 116 TYR A C 1
ATOM 881 O O . TYR A 1 116 ? -19.468 -0.539 -10.304 1.00 59.16 116 TYR A O 1
ATOM 889 N N . VAL A 1 117 ? -19.820 -0.665 -8.078 1.00 58.41 117 VAL A N 1
ATOM 890 C CA . VAL A 1 117 ? -19.954 -2.124 -7.999 1.00 58.41 117 VAL A CA 1
ATOM 891 C C . VAL A 1 117 ? -21.343 -2.391 -7.439 1.00 58.41 117 VAL A C 1
ATOM 893 O O . VAL A 1 117 ? -21.642 -1.948 -6.337 1.00 58.41 117 VAL A O 1
ATOM 896 N N . ASP A 1 118 ? -22.198 -3.051 -8.223 1.00 61.50 118 ASP A N 1
ATOM 897 C CA . ASP A 1 118 ? -23.579 -3.394 -7.848 1.00 61.50 118 ASP A CA 1
ATOM 898 C C . ASP A 1 118 ? -24.394 -2.199 -7.298 1.00 61.50 118 ASP A C 1
ATOM 900 O O . ASP A 1 118 ? -25.066 -2.299 -6.276 1.00 61.50 118 ASP A O 1
ATOM 904 N N . ASP A 1 119 ? -24.315 -1.049 -7.981 1.00 62.12 119 ASP A N 1
ATOM 905 C CA . ASP A 1 119 ? -24.962 0.230 -7.624 1.00 62.12 119 ASP A CA 1
ATOM 906 C C . ASP A 1 119 ? -24.486 0.885 -6.306 1.00 62.12 119 ASP A C 1
ATOM 908 O O . ASP A 1 119 ? -24.945 1.977 -5.951 1.00 62.12 119 ASP A O 1
ATOM 912 N N . GLU A 1 120 ? -23.498 0.303 -5.619 1.00 54.72 120 GLU A N 1
ATOM 913 C CA . GLU A 1 120 ? -22.817 0.917 -4.478 1.00 54.72 120 GLU A CA 1
ATOM 914 C C . GLU A 1 120 ? -21.569 1.700 -4.916 1.00 54.72 120 GLU A C 1
ATOM 916 O O . GLU A 1 120 ? -20.827 1.316 -5.827 1.00 54.72 120 GLU A O 1
ATOM 921 N N . LYS A 1 121 ? -21.328 2.845 -4.259 1.00 59.00 121 LYS A N 1
ATOM 922 C CA . LYS A 1 121 ? -20.125 3.657 -4.488 1.00 59.00 121 LYS A CA 1
ATOM 923 C C . LYS A 1 121 ? -18.916 2.923 -3.928 1.00 59.00 121 LYS A C 1
ATOM 925 O O . LYS A 1 121 ? -18.703 2.912 -2.717 1.00 59.00 121 LYS A O 1
ATOM 930 N N . PHE A 1 122 ? -18.098 2.381 -4.815 1.00 62.09 122 PHE A N 1
ATOM 931 C CA . PHE A 1 122 ? -16.893 1.657 -4.467 1.00 62.09 122 PHE A CA 1
ATOM 932 C C . PHE A 1 122 ? -15.653 2.445 -4.914 1.00 62.09 122 PHE A C 1
ATOM 934 O O . PHE A 1 122 ? -15.317 2.550 -6.091 1.00 62.09 122 PHE A O 1
ATOM 941 N N . TYR A 1 123 ? -14.950 3.051 -3.959 1.00 63.66 123 TYR A N 1
ATOM 942 C CA . TYR A 1 123 ? -13.699 3.764 -4.232 1.00 63.66 123 TYR A CA 1
ATOM 943 C C . TYR A 1 123 ? -12.561 2.743 -4.379 1.00 63.66 123 TYR A C 1
ATOM 945 O O . TYR A 1 123 ? -11.847 2.457 -3.423 1.00 63.66 123 TYR A O 1
ATOM 953 N N . ALA A 1 124 ? -12.475 2.111 -5.549 1.00 59.78 124 ALA A N 1
ATOM 954 C CA . ALA A 1 124 ? -11.803 0.825 -5.715 1.00 59.78 124 ALA A CA 1
ATOM 955 C C . ALA A 1 124 ? -10.305 0.888 -6.014 1.00 59.78 124 ALA A C 1
ATOM 957 O O . ALA A 1 124 ? -9.682 -0.165 -6.024 1.00 59.78 124 ALA A O 1
ATOM 958 N N . ASP A 1 125 ? -9.716 2.049 -6.298 1.00 73.38 125 ASP A N 1
ATOM 959 C CA . ASP A 1 125 ? -8.317 2.104 -6.723 1.00 73.38 125 ASP A CA 1
ATOM 960 C C . ASP A 1 125 ? -7.552 3.236 -6.010 1.00 73.38 125 ASP A C 1
ATOM 962 O O . ASP A 1 125 ? -8.001 4.381 -6.036 1.00 73.38 125 ASP A O 1
ATOM 966 N N . PRO A 1 126 ? -6.418 2.933 -5.347 1.00 85.25 126 PRO A N 1
ATOM 967 C CA . PRO A 1 126 ? -5.896 1.587 -5.124 1.00 85.25 126 PRO A CA 1
ATOM 968 C C . PRO A 1 126 ? -6.775 0.782 -4.152 1.00 85.25 126 PRO A C 1
ATOM 970 O O . PRO A 1 126 ? -7.370 1.341 -3.232 1.00 85.25 126 PRO A O 1
ATOM 973 N N . SER A 1 127 ? -6.850 -0.538 -4.332 1.00 89.25 127 SER A N 1
ATOM 974 C CA . SER A 1 127 ? -7.556 -1.446 -3.413 1.00 89.25 127 SER A CA 1
ATOM 975 C C . SER A 1 127 ? -6.756 -2.679 -3.047 1.00 89.25 127 SER A C 1
ATOM 977 O O . SER A 1 127 ? -5.817 -3.099 -3.727 1.00 89.25 127 SER A O 1
ATOM 979 N N . ILE A 1 128 ? -7.190 -3.286 -1.946 1.00 93.06 128 ILE A N 1
ATOM 980 C CA . ILE A 1 128 ? -6.683 -4.552 -1.439 1.00 93.06 128 ILE A CA 1
ATOM 981 C C . ILE A 1 128 ? -7.854 -5.513 -1.282 1.00 93.06 128 ILE A C 1
ATOM 983 O O . ILE A 1 128 ? -8.855 -5.191 -0.644 1.00 93.06 128 ILE A O 1
ATOM 987 N N . ARG A 1 129 ? -7.695 -6.724 -1.812 1.00 94.81 129 ARG A N 1
ATOM 988 C CA . ARG A 1 129 ? -8.524 -7.885 -1.488 1.00 94.81 129 ARG A CA 1
ATOM 989 C C . ARG A 1 129 ? -7.819 -8.738 -0.452 1.00 94.81 129 ARG A C 1
ATOM 991 O O . ARG A 1 129 ? -6.611 -8.958 -0.549 1.00 94.81 129 ARG A O 1
ATOM 998 N N . PHE A 1 130 ? -8.559 -9.228 0.532 1.00 96.31 130 PHE A N 1
ATOM 999 C CA . PHE A 1 130 ? -8.005 -10.069 1.583 1.00 96.31 130 PHE A CA 1
ATOM 1000 C C . PHE A 1 130 ? -9.034 -11.057 2.130 1.00 96.31 130 PHE A C 1
ATOM 1002 O O . PHE A 1 130 ? -10.230 -10.789 2.183 1.00 96.31 130 PHE A O 1
ATOM 1009 N N . SER A 1 131 ? -8.569 -12.230 2.546 1.00 96.56 131 SER A N 1
ATOM 1010 C CA . SER A 1 131 ? -9.387 -13.253 3.200 1.00 96.56 131 SER A CA 1
ATOM 1011 C C . SER A 1 131 ? -8.515 -14.091 4.129 1.00 96.56 131 SER A C 1
ATOM 1013 O O . SER A 1 131 ? -7.315 -14.238 3.902 1.00 96.56 131 SER A O 1
ATOM 1015 N N . GLY A 1 132 ? -9.091 -14.597 5.222 1.00 95.06 132 GLY A N 1
ATOM 1016 C CA . GLY A 1 132 ? -8.361 -15.433 6.182 1.00 95.06 132 GLY A CA 1
ATOM 1017 C C . GLY A 1 132 ? -7.120 -14.763 6.792 1.00 95.06 132 GLY A C 1
ATOM 1018 O O . GLY A 1 132 ? -6.144 -15.441 7.099 1.00 95.06 132 GLY A O 1
ATOM 1019 N N . GLY A 1 133 ? -7.124 -13.432 6.926 1.00 96.19 133 GLY A N 1
ATOM 1020 C CA . GLY A 1 133 ? -5.985 -12.667 7.444 1.00 96.19 133 GLY A CA 1
ATOM 1021 C C . GLY A 1 133 ? -4.825 -12.484 6.458 1.00 96.19 133 GLY A C 1
ATOM 1022 O O . GLY A 1 133 ? -3.741 -12.065 6.867 1.00 96.19 133 GLY A O 1
ATOM 1023 N N . LYS A 1 134 ? -5.030 -12.800 5.174 1.00 97.94 134 LYS A N 1
ATOM 1024 C CA . LYS A 1 134 ? -4.034 -12.705 4.102 1.00 97.94 134 LYS A CA 1
ATOM 1025 C C . LYS A 1 134 ? -4.528 -11.814 2.979 1.00 97.94 134 LYS A C 1
ATOM 1027 O O . LYS A 1 134 ? -5.711 -11.832 2.651 1.00 97.94 134 LYS A O 1
ATOM 1032 N N . VAL A 1 135 ? -3.612 -11.073 2.370 1.00 97.81 135 VAL A N 1
ATOM 1033 C CA . VAL A 1 135 ? -3.883 -10.355 1.127 1.00 97.81 135 VAL A CA 1
ATOM 1034 C C . VAL A 1 135 ? -3.986 -11.374 -0.004 1.00 97.81 135 VAL A C 1
ATOM 1036 O O . VAL A 1 135 ? -3.152 -12.268 -0.122 1.00 97.81 135 VAL A O 1
ATOM 1039 N N . THR A 1 136 ? -5.021 -11.246 -0.824 1.00 96.69 136 THR A N 1
ATOM 1040 C CA . THR A 1 136 ? -5.333 -12.150 -1.941 1.00 96.69 136 THR A CA 1
ATOM 1041 C C . THR A 1 136 ? -5.295 -11.450 -3.294 1.00 96.69 136 THR A C 1
ATOM 1043 O O . THR A 1 136 ? -5.321 -12.106 -4.332 1.00 96.69 136 THR A O 1
ATOM 1046 N N . GLY A 1 137 ? -5.210 -10.123 -3.307 1.00 94.38 137 GLY A N 1
ATOM 1047 C CA . GLY A 1 137 ? -4.977 -9.360 -4.520 1.00 94.38 137 GLY A CA 1
ATOM 1048 C C . GLY A 1 137 ? -4.895 -7.875 -4.231 1.00 94.38 137 GLY A C 1
ATOM 1049 O O . GLY A 1 137 ? -5.378 -7.411 -3.200 1.00 94.38 137 GLY A O 1
ATOM 1050 N N . ILE A 1 138 ? -4.309 -7.138 -5.163 1.00 93.06 138 ILE A N 1
ATOM 1051 C CA . ILE A 1 138 ? -4.250 -5.681 -5.115 1.00 93.06 138 ILE A CA 1
ATOM 1052 C C . ILE A 1 138 ? -4.601 -5.108 -6.484 1.00 93.06 138 ILE A C 1
ATOM 1054 O O . ILE A 1 138 ? -4.448 -5.792 -7.499 1.00 93.06 138 ILE A O 1
ATOM 1058 N N . SER A 1 139 ? -5.062 -3.867 -6.503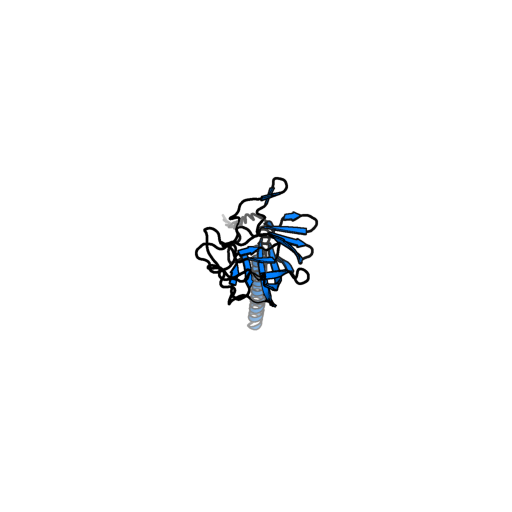 1.00 90.12 139 SER A N 1
ATOM 1059 C CA . SER A 1 139 ? -5.342 -3.111 -7.721 1.00 90.12 139 SER A CA 1
ATOM 1060 C C . SER A 1 139 ? -4.974 -1.648 -7.523 1.00 90.12 139 SER A C 1
ATOM 1062 O O . SER A 1 139 ? -4.866 -1.178 -6.389 1.00 90.12 139 SER A O 1
ATOM 1064 N N . GLY A 1 140 ? -4.755 -0.954 -8.633 1.00 86.94 140 GLY A N 1
ATOM 1065 C CA . GLY A 1 140 ? -4.501 0.476 -8.667 1.00 86.94 140 GLY A CA 1
ATOM 1066 C C . GLY A 1 140 ? -3.255 0.850 -9.453 1.00 86.94 140 GLY A C 1
ATOM 1067 O O . GLY A 1 140 ? -2.393 0.024 -9.775 1.00 86.94 140 GLY A O 1
ATOM 1068 N N . GLU A 1 141 ? -3.170 2.137 -9.738 1.00 87.44 141 GLU A N 1
ATOM 1069 C CA . GLU A 1 141 ? -2.051 2.763 -10.417 1.00 87.44 141 GLU A CA 1
ATOM 1070 C C . GLU A 1 141 ? -1.685 4.028 -9.654 1.00 87.44 141 GLU A C 1
ATOM 1072 O O . GLU A 1 141 ? -2.554 4.831 -9.300 1.00 87.44 141 GLU A O 1
ATOM 1077 N N . MET A 1 142 ? -0.396 4.175 -9.370 1.00 87.50 142 MET A N 1
ATOM 1078 C CA . MET A 1 142 ? 0.144 5.380 -8.783 1.00 87.50 142 MET A 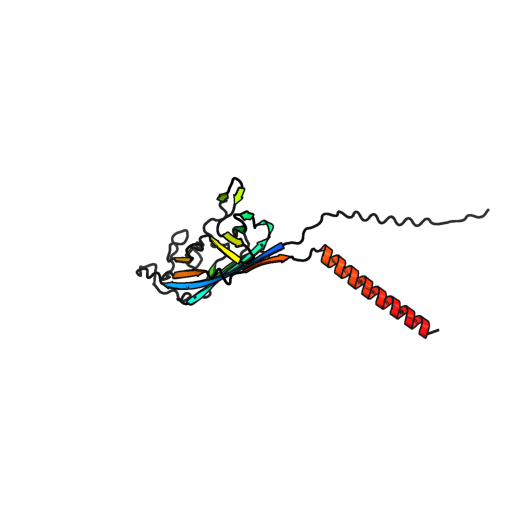CA 1
ATOM 1079 C C . MET A 1 142 ? 0.849 6.192 -9.851 1.00 87.50 142 MET A C 1
ATOM 1081 O O . MET A 1 142 ? 1.846 5.742 -10.420 1.00 87.50 142 MET A O 1
ATOM 1085 N N . VAL A 1 143 ? 0.324 7.388 -10.090 1.00 83.94 143 VAL A N 1
ATOM 1086 C CA . VAL A 1 143 ? 0.855 8.357 -11.030 1.00 83.94 143 VAL A CA 1
ATOM 1087 C C . VAL A 1 143 ? 1.397 9.563 -10.255 1.00 83.94 143 VAL A C 1
ATOM 1089 O O . VAL A 1 143 ? 0.656 10.212 -9.518 1.00 83.94 143 VAL A O 1
ATOM 1092 N N . PRO A 1 144 ? 2.688 9.877 -10.411 1.00 77.00 144 PRO A N 1
ATOM 1093 C CA . PRO A 1 144 ? 3.313 11.038 -9.789 1.00 77.00 144 PRO A CA 1
ATOM 1094 C C . PRO A 1 144 ? 2.804 12.362 -10.376 1.00 77.00 144 PRO A C 1
ATOM 1096 O O . PRO A 1 144 ? 2.412 12.445 -11.546 1.00 77.00 144 PRO A O 1
ATOM 1099 N N . THR A 1 145 ? 2.871 13.422 -9.571 1.00 72.50 145 THR A N 1
ATOM 1100 C CA . THR A 1 145 ? 2.626 14.803 -10.005 1.00 72.50 145 THR A CA 1
ATOM 1101 C C . THR A 1 145 ? 3.903 15.450 -10.555 1.00 72.50 145 THR A C 1
ATOM 1103 O O . THR A 1 145 ? 4.990 14.872 -10.497 1.00 72.50 145 THR A O 1
ATOM 1106 N N . SER A 1 146 ? 3.798 16.673 -11.088 1.00 66.88 146 SER A N 1
ATOM 1107 C CA . SER A 1 146 ? 4.923 17.369 -11.738 1.00 66.88 146 SER A CA 1
ATOM 1108 C C . SER A 1 146 ? 6.062 17.803 -10.830 1.00 66.88 146 SER A C 1
ATOM 1110 O O . SER A 1 146 ? 7.124 18.186 -11.319 1.00 66.88 146 SER A O 1
ATOM 1112 N N . THR A 1 147 ? 5.879 17.708 -9.519 1.00 73.44 147 THR A N 1
ATOM 1113 C CA . THR A 1 147 ? 6.928 17.986 -8.535 1.00 73.44 147 THR A CA 1
ATOM 1114 C C . THR A 1 147 ? 7.590 16.730 -7.980 1.00 73.44 147 THR A C 1
ATOM 1116 O O . THR A 1 147 ? 8.604 16.846 -7.294 1.00 73.44 147 THR A O 1
ATOM 1119 N N . ASP A 1 148 ? 7.042 15.547 -8.257 1.00 76.12 148 ASP A N 1
ATOM 1120 C CA . ASP A 1 148 ? 7.519 14.298 -7.668 1.00 76.12 148 ASP A CA 1
ATOM 1121 C C . ASP A 1 148 ? 8.634 13.687 -8.516 1.00 76.12 148 ASP A C 1
ATOM 1123 O O . ASP A 1 148 ? 8.626 13.774 -9.741 1.00 76.12 148 ASP A O 1
ATOM 1127 N N . THR A 1 149 ? 9.594 13.031 -7.863 1.00 75.38 149 THR A N 1
ATOM 1128 C CA . THR A 1 149 ? 10.726 12.352 -8.519 1.00 75.38 149 THR A CA 1
ATOM 1129 C C . THR A 1 149 ? 10.583 10.829 -8.519 1.00 75.38 149 THR A C 1
ATOM 1131 O O . THR A 1 149 ? 11.577 10.124 -8.682 1.00 75.38 149 THR A O 1
ATOM 1134 N N . ILE A 1 150 ? 9.378 10.309 -8.271 1.00 82.38 150 ILE A N 1
ATOM 1135 C CA . ILE A 1 150 ? 9.094 8.868 -8.244 1.00 82.38 150 ILE A CA 1
ATOM 1136 C C . ILE A 1 150 ? 8.429 8.433 -9.560 1.00 82.38 150 ILE A C 1
ATOM 1138 O O . ILE A 1 150 ? 7.665 9.216 -10.118 1.00 82.38 150 ILE A O 1
ATOM 1142 N N . PRO A 1 151 ? 8.690 7.216 -10.073 1.00 86.44 151 PRO A N 1
ATOM 1143 C CA . PRO A 1 151 ? 8.080 6.732 -11.312 1.00 86.44 151 PRO A CA 1
ATOM 1144 C C . PRO A 1 151 ? 6.632 6.246 -11.130 1.00 86.44 151 PRO A C 1
ATOM 1146 O O . PRO A 1 151 ? 6.127 6.122 -10.012 1.00 86.44 151 PRO A O 1
ATOM 1149 N N . VAL A 1 152 ? 5.966 5.930 -12.244 1.00 87.44 152 VAL A N 1
ATOM 1150 C CA . VAL A 1 152 ? 4.629 5.316 -12.236 1.00 87.44 152 VAL A CA 1
ATOM 1151 C C . VAL A 1 152 ? 4.724 3.892 -11.696 1.00 87.44 152 VAL A C 1
ATOM 1153 O O . VAL A 1 152 ? 5.607 3.128 -12.096 1.00 87.44 152 VAL A O 1
ATOM 1156 N N . PHE A 1 153 ? 3.792 3.512 -10.821 1.00 90.62 153 PHE A N 1
ATOM 1157 C CA . PHE A 1 153 ? 3.727 2.161 -10.267 1.00 90.62 153 PHE A CA 1
ATOM 1158 C C . PHE A 1 153 ? 2.333 1.553 -10.450 1.00 90.62 153 PHE A C 1
ATOM 1160 O O . PHE A 1 153 ? 1.346 2.029 -9.893 1.00 90.62 153 PHE A O 1
ATOM 1167 N N . ARG A 1 154 ? 2.252 0.452 -11.200 1.00 91.19 154 ARG A N 1
ATOM 1168 C CA . ARG A 1 154 ? 1.03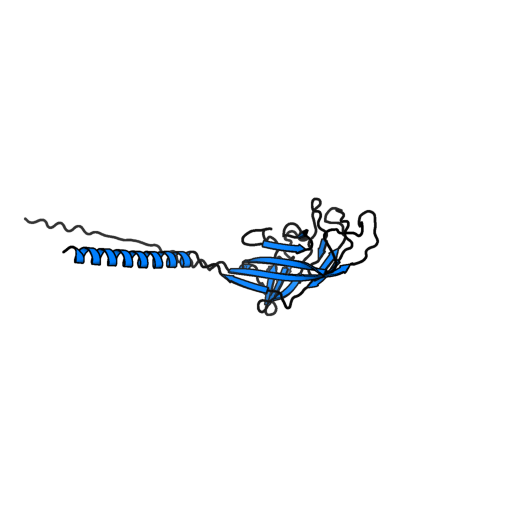8 -0.352 -11.392 1.00 91.19 154 ARG A CA 1
ATOM 1169 C C . ARG A 1 154 ? 1.021 -1.508 -10.406 1.00 91.19 154 ARG A C 1
ATOM 1171 O O . ARG A 1 154 ? 1.831 -2.432 -10.501 1.00 91.19 154 ARG A O 1
ATOM 1178 N N . LEU A 1 155 ? 0.086 -1.461 -9.461 1.00 91.62 155 LEU A N 1
ATOM 1179 C CA . LEU A 1 155 ? -0.019 -2.408 -8.351 1.00 91.62 155 LEU A CA 1
ATOM 1180 C C . LEU A 1 155 ? -0.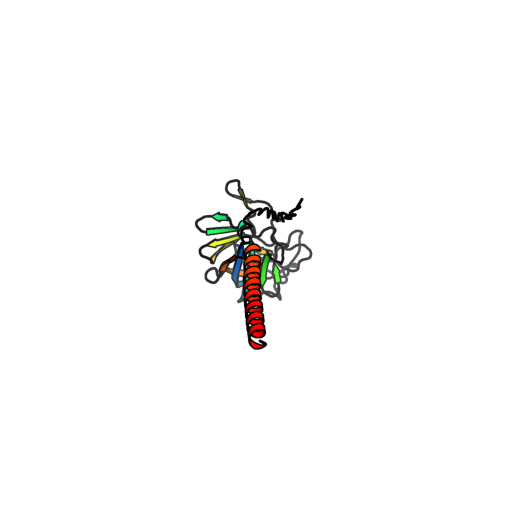382 -3.819 -8.825 1.00 91.62 155 LEU A C 1
ATOM 1182 O O . LEU A 1 155 ? 0.288 -4.780 -8.443 1.00 91.62 155 LEU A O 1
ATOM 1186 N N . ALA A 1 156 ? -1.413 -3.939 -9.668 1.00 89.38 156 ALA A N 1
ATOM 1187 C CA . ALA A 1 156 ? -1.945 -5.230 -10.112 1.00 89.38 156 ALA A CA 1
ATOM 1188 C C . ALA A 1 156 ? -0.917 -6.050 -10.911 1.00 89.38 156 ALA A C 1
ATOM 1190 O O . ALA A 1 156 ? -0.725 -7.236 -10.646 1.00 89.38 156 ALA A O 1
ATOM 1191 N N . ASP A 1 157 ? -0.215 -5.394 -11.839 1.00 89.88 157 ASP A N 1
ATOM 1192 C CA . ASP A 1 157 ? 0.811 -6.018 -12.685 1.00 89.88 157 ASP A CA 1
ATOM 1193 C C . ASP A 1 157 ? 2.190 -6.080 -12.016 1.00 89.88 157 ASP A C 1
ATOM 1195 O O . ASP A 1 157 ? 3.127 -6.644 -12.587 1.00 89.88 157 ASP A O 1
ATOM 1199 N N . PHE A 1 158 ? 2.313 -5.466 -10.834 1.00 94.56 158 PHE A N 1
ATOM 1200 C CA . PHE A 1 158 ? 3.565 -5.183 -10.145 1.00 94.56 158 PHE A CA 1
ATOM 1201 C C . PHE A 1 158 ? 4.625 -4.671 -11.117 1.00 94.56 158 PHE A C 1
ATOM 1203 O O . PHE A 1 158 ? 5.630 -5.331 -11.410 1.00 94.56 158 PHE A O 1
ATOM 1210 N N . ARG A 1 159 ? 4.395 -3.460 -11.611 1.00 92.19 159 ARG A N 1
ATOM 1211 C CA . ARG A 1 159 ? 5.252 -2.855 -12.617 1.00 92.19 159 ARG A CA 1
ATOM 1212 C C . ARG A 1 159 ? 5.579 -1.416 -12.265 1.00 92.19 159 ARG A C 1
ATOM 1214 O O . ARG A 1 159 ? 4.679 -0.615 -12.052 1.00 92.19 159 ARG A O 1
ATOM 1221 N N . ILE A 1 160 ? 6.866 -1.105 -12.257 1.00 89.88 160 ILE A N 1
ATOM 1222 C CA . ILE A 1 160 ? 7.387 0.256 -12.279 1.00 89.88 160 ILE A CA 1
ATOM 1223 C C . ILE A 1 160 ? 7.648 0.591 -13.736 1.00 89.88 160 ILE A C 1
ATOM 1225 O O . ILE A 1 160 ? 8.432 -0.094 -14.395 1.00 89.88 160 ILE A O 1
ATOM 1229 N N . GLU A 1 161 ? 6.979 1.608 -14.255 1.00 83.06 161 GLU A N 1
ATOM 1230 C CA . GLU A 1 161 ? 7.150 2.032 -15.640 1.00 83.06 161 GLU A CA 1
ATOM 1231 C C . GLU A 1 161 ? 7.953 3.338 -15.701 1.00 83.06 161 GLU A C 1
ATOM 1233 O O . GLU A 1 161 ? 7.686 4.258 -14.921 1.00 83.06 161 GLU A O 1
ATOM 1238 N N . PRO A 1 162 ? 8.901 3.470 -16.649 1.00 70.19 162 PRO A N 1
ATOM 1239 C CA . PRO A 1 162 ? 9.254 4.781 -17.150 1.00 70.19 162 PRO A CA 1
ATOM 1240 C C . PRO A 1 162 ? 8.027 5.305 -17.871 1.00 70.19 162 PRO A C 1
ATOM 1242 O O . PRO A 1 162 ? 7.469 4.632 -18.739 1.00 70.19 162 PRO A O 1
ATOM 1245 N N . GLY A 1 163 ? 7.581 6.492 -17.513 1.00 56.59 163 GLY A N 1
ATOM 1246 C CA . GLY A 1 163 ? 6.357 7.012 -18.086 1.00 56.59 163 GLY A CA 1
ATOM 1247 C C . GLY A 1 163 ? 6.226 8.493 -17.861 1.00 56.59 163 GLY A C 1
ATOM 1248 O O . GLY A 1 163 ? 6.833 9.046 -16.944 1.00 56.59 163 GLY A O 1
ATOM 1249 N N . GLU A 1 164 ? 5.416 9.109 -18.716 1.00 55.09 164 GLU A N 1
ATOM 1250 C CA . GLU A 1 164 ? 4.949 10.452 -18.457 1.00 55.09 164 GLU A CA 1
ATOM 1251 C C . GLU A 1 164 ? 4.026 10.408 -17.244 1.00 55.09 164 GLU A C 1
ATOM 1253 O O . GLU A 1 164 ? 2.959 9.794 -17.289 1.00 55.09 164 GLU A O 1
ATOM 1258 N N . GLY A 1 165 ? 4.450 11.025 -16.139 1.00 56.09 165 GLY A N 1
ATOM 1259 C CA . GLY A 1 165 ? 3.507 11.360 -15.075 1.00 56.09 165 GLY A CA 1
ATOM 1260 C C . GLY A 1 165 ? 2.372 12.203 -15.662 1.00 56.09 165 GLY A C 1
ATOM 1261 O O . GLY A 1 165 ? 2.482 12.719 -16.784 1.00 56.09 165 GLY A O 1
ATOM 1262 N N . LEU A 1 166 ? 1.283 12.393 -14.914 1.00 55.47 166 LEU A N 1
ATOM 1263 C CA . LEU A 1 166 ? 0.276 13.364 -15.336 1.00 55.47 166 LEU A CA 1
ATOM 1264 C C . LEU A 1 166 ? 1.004 14.686 -15.659 1.00 55.47 166 LEU A C 1
ATOM 1266 O O . LEU A 1 166 ? 1.824 15.147 -14.861 1.00 55.47 166 LEU A O 1
ATOM 1270 N N . TYR A 1 167 ? 0.724 15.262 -16.833 1.00 52.84 167 TYR A N 1
ATOM 1271 C CA . TYR A 1 167 ? 1.313 16.519 -17.329 1.00 52.84 167 TYR A CA 1
ATOM 1272 C C . TYR A 1 167 ? 2.724 16.458 -17.953 1.00 52.84 167 TYR A C 1
ATOM 1274 O O . TYR A 1 167 ? 3.371 17.498 -18.062 1.00 52.84 167 TYR A O 1
ATOM 1282 N N . GLY A 1 168 ? 3.173 15.297 -18.444 1.00 52.69 168 GLY A N 1
ATOM 1283 C CA . GLY A 1 168 ? 4.387 15.211 -19.275 1.00 52.69 168 GLY A CA 1
ATOM 1284 C C . GLY A 1 168 ? 5.692 15.172 -18.477 1.00 52.69 168 GLY A C 1
ATOM 1285 O O . GLY A 1 168 ? 6.750 15.545 -18.982 1.00 52.69 168 GLY A O 1
ATOM 1286 N N . ASN A 1 169 ? 5.623 14.748 -17.213 1.00 54.62 169 ASN A N 1
ATOM 1287 C CA . ASN A 1 169 ? 6.808 14.609 -16.364 1.00 54.62 169 ASN A CA 1
ATOM 1288 C C . ASN A 1 169 ? 7.663 13.462 -16.842 1.00 54.62 169 ASN A C 1
ATOM 1290 O O . ASN A 1 169 ? 7.142 12.475 -17.336 1.00 54.62 169 ASN A O 1
ATOM 1294 N N . THR A 1 170 ? 8.963 13.534 -16.622 1.00 58.25 170 THR A N 1
ATOM 1295 C CA . THR A 1 170 ? 9.848 12.515 -17.152 1.00 58.25 170 THR A CA 1
ATOM 1296 C C . THR A 1 170 ? 10.788 11.933 -16.110 1.00 58.25 170 THR A C 1
ATOM 1298 O O . THR A 1 170 ? 11.491 12.673 -15.426 1.00 58.25 170 THR A O 1
ATOM 1301 N N . TYR A 1 171 ? 10.845 10.598 -16.047 1.00 65.56 171 TYR A N 1
ATOM 1302 C CA . TYR A 1 171 ? 11.644 9.845 -15.086 1.00 65.56 171 TYR A CA 1
ATOM 1303 C C . TYR A 1 171 ? 12.701 8.965 -15.761 1.00 65.56 171 TYR A C 1
ATOM 1305 O O . TYR A 1 171 ? 12.394 8.129 -16.611 1.00 65.56 171 TYR A O 1
ATOM 1313 N N . GLY A 1 172 ? 13.946 9.090 -15.298 1.00 64.25 172 GLY A N 1
ATOM 1314 C CA . GLY A 1 172 ? 15.103 8.325 -15.767 1.00 64.25 172 GLY A CA 1
ATOM 1315 C C . GLY A 1 172 ? 15.180 6.878 -15.261 1.00 64.25 172 GLY A C 1
ATOM 1316 O O . GLY A 1 172 ? 16.245 6.446 -14.837 1.00 64.25 172 GLY A O 1
ATOM 1317 N N . THR A 1 173 ? 14.078 6.124 -15.258 1.00 71.00 173 THR A N 1
ATOM 1318 C CA . THR A 1 173 ? 14.050 4.748 -14.723 1.00 71.00 173 THR A CA 1
ATOM 1319 C C . THR A 1 173 ? 14.064 3.682 -15.831 1.00 71.00 173 THR A C 1
ATOM 1321 O O . THR A 1 173 ? 13.375 3.821 -16.836 1.00 71.00 173 THR A O 1
ATOM 1324 N N . GLN A 1 174 ? 14.794 2.570 -15.655 1.00 77.12 174 GLN A N 1
ATOM 1325 C CA . GLN A 1 174 ? 14.761 1.417 -16.588 1.00 77.12 174 GLN A CA 1
ATOM 1326 C C . GLN A 1 174 ? 13.417 0.691 -16.617 1.00 77.12 174 GLN A C 1
ATOM 1328 O O . GLN A 1 174 ? 13.200 -0.165 -17.472 1.00 77.12 174 GLN A O 1
ATOM 1333 N N . GLY A 1 175 ? 12.534 0.990 -15.665 1.00 85.69 175 GLY A N 1
ATOM 1334 C CA . GLY A 1 175 ? 11.346 0.201 -15.405 1.00 85.69 175 GLY A CA 1
ATOM 1335 C C . GLY A 1 175 ? 11.667 -1.166 -14.819 1.00 85.69 175 GLY A C 1
ATOM 1336 O O . GLY A 1 175 ? 12.616 -1.847 -15.208 1.00 85.69 175 GLY A O 1
ATOM 1337 N N . PHE A 1 176 ? 10.816 -1.606 -13.906 1.00 91.31 176 PHE A N 1
ATOM 1338 C CA . PHE A 1 176 ? 10.973 -2.878 -13.222 1.00 91.31 176 PHE A CA 1
ATOM 1339 C C . PHE A 1 176 ? 9.665 -3.648 -13.237 1.00 91.31 176 PHE A C 1
ATOM 1341 O O . PHE A 1 176 ? 8.575 -3.079 -13.219 1.00 91.31 176 PHE A O 1
ATOM 1348 N N . LYS A 1 177 ? 9.774 -4.968 -13.237 1.00 94.25 177 LYS A N 1
ATOM 1349 C CA . LYS A 1 177 ? 8.678 -5.873 -12.920 1.00 94.25 177 LYS A CA 1
ATOM 1350 C C . LYS A 1 177 ? 9.012 -6.604 -11.632 1.00 94.25 177 LYS A C 1
ATOM 1352 O O . LYS A 1 177 ? 10.152 -7.029 -11.443 1.00 94.25 177 LYS A O 1
ATOM 1357 N N . GLY A 1 178 ? 8.013 -6.776 -10.778 1.00 96.44 178 GLY A N 1
ATOM 1358 C CA . GLY A 1 178 ? 8.136 -7.513 -9.533 1.00 96.44 178 GLY A CA 1
ATOM 1359 C C . GLY A 1 178 ? 7.165 -8.677 -9.407 1.00 96.44 178 GLY A C 1
ATOM 1360 O O . GLY A 1 178 ? 6.441 -9.032 -10.339 1.00 96.44 178 GLY A O 1
ATOM 1361 N N . THR A 1 179 ? 7.189 -9.308 -8.238 1.00 97.50 179 THR A N 1
ATOM 1362 C CA . THR A 1 179 ? 6.234 -10.346 -7.836 1.00 97.50 179 THR A CA 1
ATOM 1363 C C . THR A 1 179 ? 5.825 -10.141 -6.383 1.00 97.50 179 THR A C 1
ATOM 1365 O O . THR A 1 179 ? 6.677 -9.957 -5.516 1.00 97.50 179 THR A O 1
ATOM 1368 N N . TRP A 1 180 ? 4.517 -10.172 -6.114 1.00 97.94 180 TRP A N 1
ATOM 1369 C CA . TRP A 1 180 ? 3.963 -10.062 -4.764 1.00 97.94 180 TRP A CA 1
ATOM 1370 C C . TRP A 1 180 ? 4.054 -11.392 -4.018 1.00 97.94 180 TRP A C 1
ATOM 1372 O O . TRP A 1 180 ? 3.692 -12.441 -4.551 1.00 97.94 180 TRP A O 1
ATOM 1382 N N . ASP A 1 181 ? 4.454 -11.337 -2.753 1.00 97.88 181 ASP A N 1
ATOM 1383 C CA . ASP A 1 181 ? 4.432 -12.466 -1.830 1.00 97.88 181 ASP A CA 1
ATOM 1384 C C . ASP A 1 181 ? 3.142 -12.446 -1.000 1.00 97.88 181 ASP A C 1
ATOM 1386 O O . ASP A 1 181 ? 3.083 -12.006 0.154 1.00 97.88 181 ASP A O 1
ATOM 1390 N N . TYR A 1 182 ? 2.068 -12.940 -1.612 1.00 97.75 182 TYR A N 1
ATOM 1391 C CA . TYR A 1 182 ? 0.779 -13.070 -0.937 1.00 97.75 182 TYR A CA 1
ATOM 1392 C C . TYR A 1 182 ? 0.812 -14.094 0.208 1.00 97.75 182 TYR A C 1
ATOM 1394 O O . TYR A 1 182 ? 0.069 -13.943 1.181 1.00 97.75 182 TYR A O 1
ATOM 1402 N N . ALA A 1 183 ? 1.688 -15.103 0.149 1.00 97.44 183 ALA A N 1
ATOM 1403 C CA . ALA A 1 183 ? 1.762 -16.158 1.161 1.00 97.44 183 ALA A CA 1
ATOM 1404 C C . ALA A 1 183 ? 2.221 -15.607 2.524 1.00 97.44 183 ALA A C 1
ATOM 1406 O O . ALA A 1 183 ? 1.642 -15.936 3.570 1.00 97.44 183 ALA A O 1
ATOM 1407 N N . HIS A 1 184 ? 3.197 -14.696 2.518 1.00 98.00 184 HIS A N 1
ATOM 1408 C CA . HIS A 1 184 ? 3.716 -14.050 3.728 1.00 98.00 184 HIS A CA 1
ATOM 1409 C C . HIS A 1 184 ? 3.093 -12.677 4.019 1.00 98.00 184 HIS A C 1
ATOM 1411 O O . HIS A 1 184 ? 3.553 -11.967 4.912 1.00 98.00 184 HIS A O 1
ATOM 1417 N N . SER A 1 185 ? 2.004 -12.324 3.333 1.00 98.44 185 SER A N 1
ATOM 1418 C CA . SER A 1 185 ? 1.221 -11.121 3.632 1.00 98.44 185 SER A CA 1
ATOM 1419 C C . SER A 1 185 ? 0.467 -11.216 4.968 1.00 98.44 185 SER A C 1
ATOM 1421 O O . SER A 1 185 ? 0.327 -12.296 5.557 1.00 98.44 185 SER A O 1
ATOM 1423 N N . SER A 1 186 ? -0.055 -10.089 5.446 1.00 98.12 186 SER A N 1
ATOM 1424 C CA . SER A 1 186 ? -0.948 -10.020 6.605 1.00 98.12 186 SER A CA 1
ATOM 1425 C C . SER A 1 186 ? -2.024 -8.960 6.402 1.00 98.12 186 SER A C 1
ATOM 1427 O O . SER A 1 186 ? -1.704 -7.860 5.967 1.00 98.12 186 SER A O 1
ATOM 1429 N N . ALA A 1 187 ? -3.260 -9.261 6.789 1.00 97.38 187 ALA A N 1
ATOM 1430 C CA . ALA A 1 187 ? -4.366 -8.314 6.916 1.00 97.38 187 ALA A CA 1
ATOM 1431 C C . ALA A 1 187 ? -5.094 -8.598 8.237 1.00 97.38 187 ALA A C 1
ATOM 1433 O O . ALA A 1 187 ? -6.007 -9.422 8.298 1.00 97.38 187 ALA A O 1
ATOM 1434 N N . VAL A 1 188 ? -4.624 -7.988 9.324 1.00 96.06 188 VAL A N 1
ATOM 1435 C CA . VAL A 1 188 ? -5.072 -8.304 10.686 1.00 96.06 188 VAL A CA 1
ATOM 1436 C C . VAL A 1 188 ? -6.004 -7.219 11.181 1.00 96.06 188 VAL A C 1
ATOM 1438 O O . VAL A 1 188 ? -5.690 -6.038 11.122 1.00 96.06 188 VAL A O 1
ATOM 1441 N N . LEU A 1 189 ? -7.144 -7.633 11.712 1.00 94.56 189 LEU A N 1
ATOM 1442 C CA . LEU A 1 189 ? -8.071 -6.730 12.363 1.00 94.56 189 LEU A CA 1
ATOM 1443 C C . LEU A 1 189 ? -7.623 -6.470 13.809 1.00 94.56 189 LEU A C 1
ATOM 1445 O O . LEU A 1 189 ? -7.646 -7.381 14.639 1.00 94.56 189 LEU A O 1
ATOM 1449 N N . SER A 1 190 ? -7.264 -5.229 14.120 1.00 88.94 190 SER A N 1
ATOM 1450 C CA . SER A 1 190 ? -6.979 -4.756 15.472 1.00 88.94 190 SER A CA 1
ATOM 1451 C C . SER A 1 190 ? -8.151 -3.935 16.021 1.00 88.94 190 SER A C 1
ATOM 1453 O O . SER A 1 190 ? -8.813 -3.185 15.305 1.00 88.94 190 SER A O 1
ATOM 1455 N N . GLY A 1 191 ? -8.457 -4.105 17.310 1.00 80.88 191 GLY A N 1
ATOM 1456 C CA . GLY A 1 191 ? -9.465 -3.311 18.016 1.00 80.88 191 GLY A CA 1
ATOM 1457 C C . GLY A 1 191 ? -8.795 -2.366 19.004 1.00 80.88 191 GLY A C 1
ATOM 1458 O O . GLY A 1 191 ? -8.000 -2.810 19.833 1.00 80.88 191 GLY A O 1
ATOM 1459 N N . VAL A 1 192 ? -9.123 -1.076 18.946 1.00 75.12 192 VAL A N 1
ATOM 1460 C CA . VAL A 1 192 ? -8.750 -0.129 20.002 1.00 75.12 192 VAL A CA 1
ATOM 1461 C C . VAL A 1 192 ? -9.823 -0.207 21.092 1.00 75.12 192 VAL A C 1
ATOM 1463 O O . VAL A 1 192 ? -11.000 -0.034 20.770 1.00 75.12 192 VAL A O 1
ATOM 1466 N N . PRO A 1 193 ? -9.474 -0.468 22.368 1.00 68.31 193 PRO A N 1
ATOM 1467 C CA . PRO A 1 193 ? -10.471 -0.532 23.430 1.00 68.31 193 PRO A CA 1
ATOM 1468 C C . PRO A 1 193 ? -11.284 0.762 23.494 1.00 68.31 193 PRO A C 1
ATOM 1470 O O . PRO A 1 193 ? -10.717 1.857 23.446 1.00 68.31 193 PRO A O 1
ATOM 1473 N N . GLU A 1 194 ? -12.604 0.626 23.612 1.00 74.31 194 GLU A N 1
ATOM 1474 C CA . GLU A 1 194 ? -13.517 1.766 23.705 1.00 74.31 194 GLU A CA 1
ATOM 1475 C C . GLU A 1 194 ? -13.125 2.695 24.865 1.00 74.31 194 GLU A C 1
ATOM 1477 O O . GLU A 1 194 ? -12.688 2.209 25.915 1.00 74.31 194 GLU A O 1
ATOM 1482 N N . PRO A 1 195 ? -13.331 4.021 24.748 1.00 78.12 195 PRO A N 1
ATOM 1483 C CA . PRO A 1 195 ? -13.137 4.961 25.857 1.00 78.12 195 PRO A CA 1
ATOM 1484 C C . PRO A 1 195 ? -13.839 4.521 27.150 1.00 78.12 195 PRO A C 1
ATOM 1486 O O . PRO A 1 195 ? -13.304 4.695 28.245 1.00 78.12 195 PRO A O 1
ATOM 1489 N N . THR A 1 196 ? -15.003 3.878 27.029 1.00 78.06 196 THR A N 1
ATOM 1490 C CA . THR A 1 196 ? -15.747 3.294 28.151 1.00 78.06 196 THR A CA 1
ATOM 1491 C C . THR A 1 196 ? -14.962 2.181 28.847 1.00 78.06 196 THR A C 1
ATOM 1493 O O . THR A 1 196 ? -14.929 2.130 30.075 1.00 78.06 196 THR A O 1
ATOM 1496 N N . THR A 1 197 ? -14.270 1.327 28.091 1.00 81.81 197 THR A N 1
ATOM 1497 C CA . THR A 1 197 ? -13.398 0.277 28.640 1.00 81.81 197 THR A CA 1
ATOM 1498 C C . THR A 1 197 ? -12.258 0.889 29.450 1.00 81.81 197 THR A C 1
ATOM 1500 O O . THR A 1 197 ? -12.006 0.457 30.576 1.00 81.81 197 THR A O 1
ATOM 1503 N N . TRP A 1 198 ? -11.628 1.954 28.942 1.00 85.31 198 TRP A N 1
ATOM 1504 C CA . TRP A 1 198 ? -10.610 2.699 29.690 1.00 85.31 198 TRP A CA 1
ATOM 1505 C C . TRP A 1 198 ? -11.178 3.322 30.967 1.00 85.31 198 TRP A C 1
ATOM 1507 O O . TRP A 1 198 ? -10.561 3.223 32.029 1.00 85.31 198 TRP A O 1
ATOM 1517 N N . ALA A 1 199 ? -12.370 3.916 30.894 1.00 85.00 199 ALA A N 1
ATOM 1518 C CA . ALA A 1 199 ? -13.036 4.503 32.050 1.00 85.00 199 ALA A CA 1
ATOM 1519 C C . ALA A 1 199 ? -13.329 3.450 33.131 1.00 85.00 199 ALA A C 1
ATOM 1521 O O . ALA A 1 199 ? -13.019 3.672 34.301 1.00 85.00 199 ALA A O 1
ATOM 1522 N N . ILE A 1 200 ? -13.844 2.277 32.751 1.00 87.31 200 ILE A N 1
ATOM 1523 C CA . ILE A 1 200 ? -14.098 1.164 33.676 1.00 87.31 200 ILE A CA 1
ATOM 1524 C C . ILE A 1 200 ? -12.794 0.686 34.324 1.00 87.31 200 ILE A C 1
ATOM 1526 O O . ILE A 1 200 ? -12.763 0.476 35.538 1.00 87.31 200 ILE A O 1
ATOM 1530 N N . MET A 1 201 ? -11.704 0.566 33.557 1.00 90.62 201 MET A N 1
ATOM 1531 C CA . MET A 1 201 ? -10.394 0.197 34.104 1.00 90.62 201 MET A CA 1
ATOM 1532 C C . MET A 1 201 ? -9.900 1.225 35.127 1.00 90.62 201 MET A C 1
ATOM 1534 O O . MET A 1 201 ? -9.515 0.851 36.235 1.00 90.62 201 MET A O 1
ATOM 1538 N N . ILE A 1 202 ? -9.959 2.519 34.799 1.00 91.94 202 ILE A N 1
ATOM 1539 C CA . ILE A 1 202 ? -9.548 3.604 35.702 1.00 91.94 202 ILE A CA 1
ATOM 1540 C C . ILE A 1 202 ? -10.385 3.587 36.984 1.00 91.94 202 ILE A C 1
ATOM 1542 O O . ILE A 1 202 ? -9.832 3.674 38.082 1.00 91.94 202 ILE A O 1
ATOM 1546 N N . VAL A 1 203 ? -11.704 3.430 36.867 1.00 94.44 203 VAL A N 1
ATOM 1547 C CA . VAL A 1 203 ? -12.614 3.342 38.015 1.00 94.44 203 VAL A CA 1
ATOM 1548 C C . VAL A 1 203 ? -12.293 2.112 38.869 1.00 94.44 203 VAL A C 1
ATOM 1550 O O . VAL A 1 203 ? -12.150 2.239 40.085 1.00 94.44 203 VAL A O 1
ATOM 1553 N N . GLY A 1 204 ? -12.091 0.942 38.260 1.00 93.69 204 GLY A N 1
ATOM 1554 C CA . GLY A 1 204 ? -11.722 -0.293 38.958 1.00 93.69 204 GLY A CA 1
ATOM 1555 C C . GLY A 1 204 ? -10.407 -0.175 39.734 1.00 93.69 204 GLY A C 1
ATOM 1556 O O . GLY A 1 204 ? -10.346 -0.512 40.923 1.00 93.69 204 GLY A O 1
ATOM 1557 N N . PHE A 1 205 ? -9.364 0.376 39.108 1.00 95.94 205 PHE A N 1
ATOM 1558 C CA . PHE A 1 205 ? -8.085 0.629 39.777 1.00 95.94 205 PHE A CA 1
ATOM 1559 C C . PHE A 1 205 ? -8.202 1.701 40.864 1.00 95.94 205 PHE A C 1
ATOM 1561 O O . PHE A 1 205 ? -7.637 1.546 41.950 1.00 95.94 205 PHE A O 1
ATOM 1568 N N . GLY A 1 206 ? -8.978 2.757 40.616 1.00 95.69 206 GLY A N 1
ATOM 1569 C CA . GLY A 1 206 ? -9.253 3.814 41.584 1.00 95.69 206 GLY A CA 1
ATOM 1570 C C . GLY A 1 206 ? -9.939 3.285 42.843 1.00 95.69 206 GLY A C 1
ATOM 1571 O O . GLY A 1 206 ? -9.480 3.563 43.954 1.00 95.69 206 GLY A O 1
ATOM 1572 N N . MET A 1 207 ? -10.982 2.466 42.680 1.00 96.50 207 MET A N 1
ATOM 1573 C CA . MET A 1 207 ? -11.706 1.827 43.784 1.00 96.50 207 MET A CA 1
ATOM 1574 C C . MET A 1 207 ? -10.819 0.851 44.555 1.00 96.50 207 MET A C 1
ATOM 1576 O O . MET A 1 207 ? -10.775 0.904 45.783 1.00 96.50 207 MET A O 1
ATOM 1580 N N . THR A 1 208 ? -10.049 0.017 43.852 1.00 96.50 208 THR A N 1
ATOM 1581 C CA . THR A 1 208 ? -9.112 -0.924 44.485 1.00 96.50 208 THR A CA 1
ATOM 1582 C C . THR A 1 208 ? -8.063 -0.178 45.314 1.00 96.50 208 THR A C 1
ATOM 1584 O O . THR A 1 208 ? -7.837 -0.491 46.485 1.00 96.50 208 THR A O 1
ATOM 1587 N N . GLY A 1 209 ? -7.466 0.879 44.756 1.00 95.12 209 GLY A N 1
ATOM 1588 C CA . GLY A 1 209 ? -6.513 1.727 45.471 1.00 95.12 209 GLY A CA 1
ATOM 1589 C C . GLY A 1 209 ? -7.137 2.460 46.665 1.00 95.12 209 GLY A C 1
ATOM 1590 O O . GLY A 1 209 ? -6.507 2.575 47.719 1.00 95.12 209 GLY A O 1
ATOM 1591 N N . ALA A 1 210 ? -8.380 2.935 46.536 1.00 95.06 210 ALA A N 1
ATOM 1592 C CA . ALA A 1 210 ? -9.121 3.555 47.633 1.00 95.06 210 ALA A CA 1
ATOM 1593 C C . ALA A 1 210 ? -9.394 2.563 48.773 1.00 95.06 210 ALA A C 1
ATOM 1595 O O . ALA A 1 210 ? -9.141 2.896 49.933 1.00 95.06 210 ALA A O 1
ATOM 1596 N N . ALA A 1 211 ? -9.809 1.335 48.453 1.00 94.94 211 ALA A N 1
ATOM 1597 C CA . ALA A 1 211 ? -10.044 0.274 49.428 1.00 94.94 211 ALA A CA 1
ATOM 1598 C C . ALA A 1 211 ? -8.763 -0.095 50.198 1.00 94.94 211 ALA A C 1
ATOM 1600 O O . ALA A 1 211 ? -8.776 -0.163 51.428 1.00 94.94 211 ALA A O 1
ATOM 1601 N N . ILE A 1 212 ? -7.626 -0.234 49.504 1.00 95.56 212 ILE A N 1
ATOM 1602 C CA . ILE A 1 212 ? -6.323 -0.503 50.139 1.00 95.56 212 ILE A CA 1
ATOM 1603 C C . ILE A 1 212 ? -5.927 0.636 51.092 1.00 95.56 212 ILE A C 1
ATOM 1605 O O . ILE A 1 212 ? -5.466 0.384 52.210 1.00 95.56 212 ILE A O 1
ATOM 1609 N N . ARG A 1 213 ? -6.114 1.899 50.684 1.00 92.94 213 ARG A N 1
ATOM 1610 C CA . ARG A 1 213 ? -5.814 3.067 51.533 1.00 92.94 213 ARG A CA 1
ATOM 1611 C C . ARG A 1 213 ? -6.723 3.139 52.760 1.00 92.94 213 ARG A C 1
ATOM 1613 O O . ARG A 1 213 ? -6.229 3.421 53.852 1.00 92.94 213 ARG A O 1
ATOM 1620 N N . ALA A 1 214 ? -8.014 2.857 52.602 1.00 91.81 214 ALA A N 1
ATOM 1621 C CA . ALA A 1 214 ? -8.967 2.819 53.707 1.00 91.81 214 ALA A CA 1
ATOM 1622 C C . ALA A 1 214 ? -8.616 1.713 54.719 1.00 91.81 214 ALA A C 1
ATOM 1624 O O . ALA A 1 214 ? -8.534 1.982 55.917 1.00 91.81 214 ALA A O 1
ATOM 1625 N N . ALA A 1 215 ? -8.297 0.506 54.241 1.00 90.88 215 ALA A N 1
ATOM 1626 C CA . ALA A 1 215 ? -7.907 -0.617 55.094 1.00 90.88 215 ALA A CA 1
ATOM 1627 C C . ALA A 1 215 ? -6.614 -0.346 55.885 1.00 90.88 215 ALA A C 1
ATOM 1629 O O . ALA A 1 215 ? -6.517 -0.700 57.060 1.00 90.88 215 ALA A O 1
ATOM 1630 N N . ARG A 1 216 ? -5.620 0.319 55.275 1.00 89.56 216 ARG A N 1
ATOM 1631 C CA . ARG A 1 216 ? -4.393 0.734 55.980 1.00 89.56 216 ARG A CA 1
ATOM 1632 C C . ARG A 1 216 ? -4.685 1.738 57.095 1.00 89.56 216 ARG A C 1
ATOM 1634 O O . ARG A 1 216 ? -4.203 1.547 58.204 1.00 89.56 216 ARG A O 1
ATOM 1641 N N . ARG A 1 217 ? -5.504 2.762 56.824 1.00 89.31 217 ARG A N 1
ATOM 1642 C CA . ARG A 1 217 ? -5.896 3.764 57.833 1.00 89.31 217 ARG A CA 1
ATOM 1643 C C . ARG A 1 217 ? -6.631 3.135 59.014 1.00 89.31 217 ARG A C 1
ATOM 1645 O O . ARG A 1 217 ? -6.325 3.470 60.153 1.00 89.31 217 ARG A O 1
ATOM 1652 N N . ALA A 1 218 ? -7.541 2.199 58.745 1.00 84.19 218 ALA A N 1
ATOM 1653 C CA . ALA A 1 218 ? -8.248 1.469 59.792 1.00 84.19 218 ALA A CA 1
ATOM 1654 C C . ALA A 1 218 ? -7.281 0.675 60.689 1.00 84.19 218 ALA A C 1
ATOM 1656 O O . ALA A 1 218 ? -7.387 0.749 61.907 1.00 84.19 218 ALA A O 1
ATOM 1657 N N . ARG A 1 219 ? -6.284 -0.003 60.099 1.00 79.25 219 ARG A N 1
ATOM 1658 C CA . ARG A 1 219 ? -5.271 -0.770 60.846 1.00 79.25 219 ARG A CA 1
ATOM 1659 C C . ARG A 1 219 ? -4.359 0.101 61.713 1.00 79.25 219 ARG A C 1
ATOM 1661 O O . ARG A 1 219 ? -4.051 -0.292 62.834 1.00 79.25 219 ARG A O 1
ATOM 1668 N N . THR A 1 220 ? -3.939 1.269 61.226 1.00 74.88 220 THR A N 1
ATOM 1669 C CA . THR A 1 220 ? -3.117 2.205 62.014 1.00 74.88 220 THR A CA 1
ATOM 1670 C C . THR A 1 220 ? -3.904 2.815 63.177 1.00 74.88 220 THR A C 1
ATOM 1672 O O . THR A 1 220 ? -3.348 2.967 64.257 1.00 74.88 220 THR A O 1
ATOM 1675 N N . ALA A 1 221 ? -5.197 3.106 62.994 1.00 66.12 221 ALA A N 1
ATOM 1676 C CA . ALA A 1 221 ? -6.051 3.631 64.062 1.00 66.12 221 ALA A CA 1
ATOM 1677 C C . ALA A 1 221 ? -6.251 2.626 65.213 1.00 66.12 221 ALA A C 1
ATOM 1679 O O . ALA A 1 221 ? -6.243 3.023 66.371 1.00 66.12 221 ALA A O 1
ATOM 1680 N N . THR A 1 222 ? -6.360 1.328 64.914 1.00 61.22 222 THR A N 1
ATOM 1681 C CA . THR A 1 222 ? -6.439 0.265 65.935 1.00 61.22 222 THR A CA 1
ATOM 1682 C C . THR A 1 222 ? -5.117 -0.051 66.636 1.00 61.22 222 THR A C 1
ATOM 1684 O O . THR A 1 222 ? -5.148 -0.676 67.683 1.00 61.22 222 THR A O 1
ATOM 1687 N N . ALA A 1 223 ? -3.966 0.333 66.077 1.00 5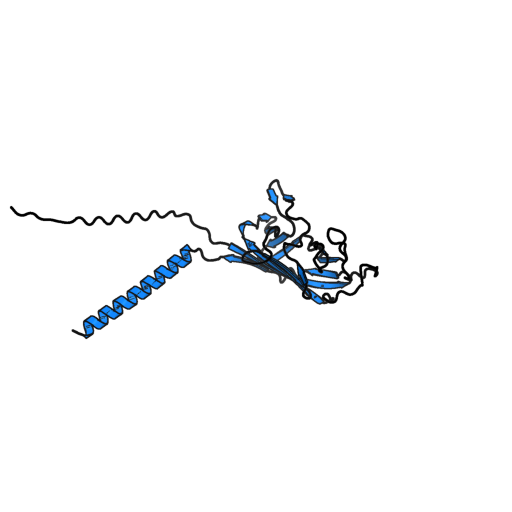8.47 223 ALA A N 1
ATOM 1688 C CA . ALA A 1 223 ? -2.657 0.096 66.700 1.00 58.47 223 ALA A CA 1
ATOM 1689 C C . ALA A 1 223 ? -2.203 1.241 67.628 1.00 58.47 223 ALA A C 1
ATOM 1691 O O . ALA A 1 223 ? -1.196 1.102 68.316 1.00 58.47 223 ALA A O 1
ATOM 1692 N N . ALA A 1 224 ? -2.909 2.376 67.612 1.00 56.38 224 ALA A N 1
ATOM 1693 C CA . ALA A 1 224 ? -2.633 3.554 68.437 1.00 56.38 224 ALA A CA 1
ATOM 1694 C C . ALA A 1 224 ? -3.608 3.713 69.625 1.00 56.38 224 ALA A C 1
ATOM 1696 O O . ALA A 1 224 ? -3.524 4.713 70.338 1.00 56.38 224 ALA A O 1
ATOM 1697 N N . ALA A 1 225 ? -4.527 2.758 69.807 1.00 48.44 225 ALA A N 1
ATOM 1698 C CA . ALA A 1 225 ? -5.446 2.639 70.940 1.00 48.44 225 ALA A CA 1
ATOM 1699 C C . ALA A 1 225 ? -5.007 1.475 71.837 1.00 48.44 225 ALA A C 1
ATOM 1701 O O . ALA A 1 225 ? -5.157 1.609 73.070 1.00 48.44 225 ALA A O 1
#